Protein AF-A0A5N5RGT9-F1 (afdb_monomer_lite)

Foldseek 3Di:
DADLEPLVVVLLVLLQVLLVVLCVQLVHDDDPPDDSVNSVVVSVVRVVSLPPRPCNVVSVVSVVQSVVSVVCVVDPDPQWAFLAADPPPRHTFIDGPVCVVVQWGADPPPRDIDGSVVRNVVVLVVLVVVQRKAFLVSLQSHCVSNVDHDHSVNVVVCCVVVQFDFPQDDVPTGMGRNSSVVVSSVVVVVVVVVVVVVVVPDD

Radius of gyration: 20.61 Å; chains: 1; bounding box: 53×53×48 Å

Organism: NCBI:txid2490545

Secondary structure (DSSP, 8-state):
---S-HHHHHHHHHHHHHHHHHHHHTT----TT--HHHHHHHHHTTGGGTTT-TTHHHHHHHHHHHHHHHHHHHS--SS-EEEEE-TTT-PEEEE-HHHHHHTE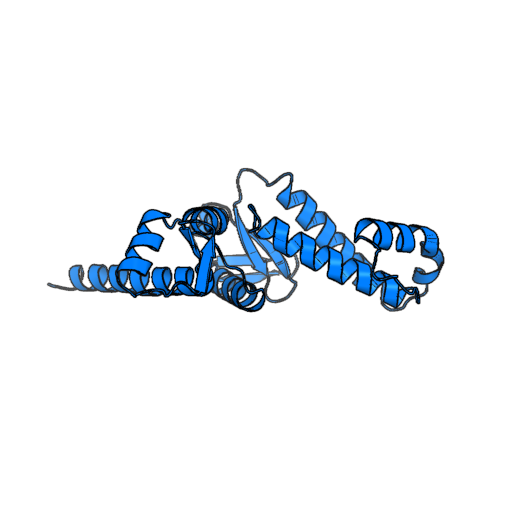EE-TTT--EEEHHHHHHHHHHHHHHTT-EE-HHHHHHHHGGGT----HHHHHHHHHTTSS---EEETTEEEEEHHHHHHHHHHHHHHHHHHHHHHHS--

Sequence (203 aa):
MLPVNLAAFQIRDDMAMHARRLIHAGGLHPTRHMTVRDLYKGVLANLPRYETLPELPLLTDETYRLANRVRLLLDPPSDVRMIGWCPACATELRADEQELAGGYIPCPECGGEYRIKDIHQLDMLRLRLSGVKGTPAQLSRLLEPWGISIKADTIKKWGQRGIIQPIGHDGNAPVYLIWDVWQAHTRLAGYERARRSRRHTRP

pLDDT: mean 82.46, std 13.01, range [37.94, 95.75]

Structure (mmCIF, N/CA/C/O backbone):
data_AF-A0A5N5RGT9-F1
#
_entry.id   AF-A0A5N5RGT9-F1
#
loop_
_atom_site.group_PDB
_atom_site.id
_atom_site.type_symbol
_atom_site.label_atom_id
_atom_site.label_alt_id
_atom_site.label_comp_id
_atom_site.label_asym_id
_atom_site.label_entity_id
_atom_site.label_seq_id
_atom_site.pdbx_PDB_ins_code
_atom_site.Cartn_x
_atom_site.Cartn_y
_atom_site.Cartn_z
_atom_site.occupancy
_atom_site.B_iso_or_equiv
_atom_site.auth_seq_id
_atom_site.auth_comp_id
_atom_site.auth_asym_id
_atom_site.auth_atom_id
_atom_site.pdbx_PDB_model_num
ATOM 1 N N . MET A 1 1 ? -1.297 -13.984 11.631 1.00 38.09 1 MET A N 1
ATOM 2 C CA . MET A 1 1 ? -0.547 -12.948 12.370 1.00 38.09 1 MET A CA 1
ATOM 3 C C . MET A 1 1 ? -0.736 -11.629 11.640 1.00 38.09 1 MET A C 1
ATOM 5 O O . MET A 1 1 ? -0.482 -11.600 10.440 1.00 38.09 1 MET A O 1
ATOM 9 N N . LEU A 1 2 ? -1.250 -10.586 12.299 1.00 41.38 2 LEU A N 1
ATOM 10 C CA . LEU A 1 2 ? -1.333 -9.271 11.656 1.00 41.38 2 LEU A CA 1
ATOM 11 C C . LEU A 1 2 ? 0.053 -8.680 11.505 1.00 41.38 2 LEU A C 1
ATOM 13 O O . LEU A 1 2 ? 0.878 -8.854 12.405 1.00 41.38 2 LEU A O 1
ATOM 17 N N . PRO A 1 3 ? 0.287 -7.918 10.433 1.00 49.34 3 PRO A N 1
ATOM 18 C CA . PRO A 1 3 ? 1.438 -7.048 10.410 1.00 49.34 3 PRO A CA 1
ATOM 19 C C . PRO A 1 3 ? 1.306 -5.996 11.517 1.00 49.34 3 PRO A C 1
ATOM 21 O O . PRO A 1 3 ? 0.276 -5.344 11.657 1.00 49.34 3 PRO A O 1
ATOM 24 N N . VAL A 1 4 ? 2.367 -5.834 12.306 1.00 51.50 4 VAL A N 1
ATOM 25 C CA . VAL A 1 4 ? 2.478 -4.777 13.328 1.00 51.50 4 VAL A CA 1
ATOM 26 C C . VAL A 1 4 ? 2.544 -3.387 12.673 1.00 51.50 4 VAL A C 1
ATOM 28 O O . VAL A 1 4 ? 2.219 -2.392 13.308 1.00 51.50 4 VAL A O 1
ATOM 31 N N . ASN A 1 5 ? 2.904 -3.328 11.385 1.00 62.12 5 ASN A N 1
ATOM 32 C CA . ASN A 1 5 ? 2.994 -2.113 10.587 1.00 62.12 5 ASN A CA 1
ATOM 33 C C . ASN A 1 5 ? 2.385 -2.355 9.193 1.00 62.12 5 ASN A C 1
ATOM 35 O O . ASN A 1 5 ? 2.831 -3.229 8.448 1.00 62.12 5 ASN A O 1
ATOM 39 N N . LEU A 1 6 ? 1.350 -1.588 8.847 1.00 63.62 6 LEU A N 1
ATOM 40 C CA . LEU A 1 6 ? 0.608 -1.764 7.602 1.00 63.62 6 LEU A CA 1
ATOM 41 C C . LEU A 1 6 ? 1.388 -1.333 6.366 1.00 63.62 6 LEU A C 1
ATOM 43 O O . LEU A 1 6 ? 1.335 -2.015 5.345 1.00 63.62 6 LEU A O 1
ATOM 47 N N . ALA A 1 7 ? 2.124 -0.228 6.476 1.00 65.88 7 ALA A N 1
ATOM 48 C CA . ALA A 1 7 ? 3.003 0.232 5.414 1.00 65.88 7 ALA A CA 1
ATOM 49 C C . ALA A 1 7 ? 4.067 -0.838 5.131 1.00 65.88 7 ALA A C 1
ATOM 51 O O . ALA A 1 7 ? 4.290 -1.193 3.978 1.00 65.88 7 ALA A O 1
ATOM 52 N N . ALA A 1 8 ? 4.614 -1.466 6.178 1.00 71.88 8 ALA A N 1
ATOM 53 C CA . ALA A 1 8 ? 5.536 -2.593 6.037 1.00 71.88 8 ALA A CA 1
ATOM 54 C C . ALA A 1 8 ? 4.899 -3.811 5.344 1.00 71.88 8 ALA A C 1
ATOM 56 O O . ALA A 1 8 ? 5.549 -4.478 4.543 1.00 71.88 8 ALA A O 1
ATOM 57 N N . PHE A 1 9 ? 3.629 -4.110 5.630 1.00 72.94 9 PHE A N 1
ATOM 58 C CA . PHE A 1 9 ? 2.901 -5.195 4.968 1.00 72.94 9 PHE A CA 1
ATOM 59 C C . PHE A 1 9 ? 2.683 -4.926 3.483 1.00 72.94 9 PHE A C 1
ATOM 61 O O . PHE A 1 9 ? 3.003 -5.781 2.663 1.00 72.94 9 PHE A O 1
ATOM 68 N N . GLN A 1 10 ? 2.184 -3.735 3.148 1.00 74.38 10 GLN A N 1
ATOM 69 C CA . GLN A 1 10 ? 1.966 -3.323 1.763 1.00 74.38 10 GLN A CA 1
ATOM 70 C C . GLN A 1 10 ? 3.281 -3.329 0.983 1.00 74.38 10 GLN A C 1
ATOM 72 O O . GLN A 1 10 ? 3.351 -3.920 -0.085 1.00 74.38 10 GLN A O 1
ATOM 77 N N . ILE A 1 11 ? 4.349 -2.769 1.558 1.00 81.56 11 ILE A N 1
ATOM 78 C CA . ILE A 1 11 ? 5.683 -2.784 0.949 1.00 81.56 11 ILE A CA 1
ATOM 79 C C . ILE A 1 11 ? 6.163 -4.219 0.717 1.00 81.56 11 ILE A C 1
ATOM 81 O O . ILE A 1 11 ? 6.696 -4.514 -0.347 1.00 81.56 11 ILE A O 1
ATOM 85 N N . ARG A 1 12 ? 5.954 -5.139 1.665 1.00 83.88 12 ARG A N 1
ATOM 86 C 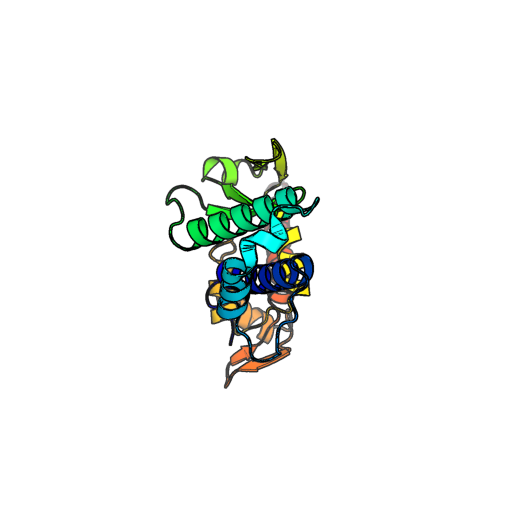CA . ARG A 1 12 ? 6.347 -6.544 1.492 1.00 83.88 12 ARG A CA 1
ATOM 87 C C . ARG A 1 12 ? 5.597 -7.216 0.339 1.00 83.88 12 ARG A C 1
ATOM 89 O O . ARG A 1 12 ? 6.215 -7.950 -0.432 1.00 83.88 12 ARG A O 1
ATOM 96 N N . ASP A 1 13 ? 4.292 -6.993 0.240 1.00 82.69 13 ASP A N 1
ATOM 97 C CA . ASP A 1 13 ? 3.467 -7.576 -0.819 1.00 82.69 13 ASP A CA 1
ATOM 98 C C . ASP A 1 13 ? 3.823 -6.965 -2.188 1.00 82.69 13 ASP A C 1
ATOM 100 O O . ASP A 1 13 ? 4.010 -7.702 -3.161 1.00 82.69 13 ASP A O 1
ATOM 104 N N . ASP A 1 14 ? 4.057 -5.651 -2.246 1.00 86.06 14 ASP A N 1
ATOM 105 C CA . ASP A 1 14 ? 4.504 -4.957 -3.457 1.00 86.06 14 ASP A CA 1
ATOM 106 C C . ASP A 1 14 ? 5.903 -5.416 -3.893 1.00 86.06 14 ASP A C 1
ATOM 108 O O . ASP A 1 14 ? 6.129 -5.679 -5.072 1.00 86.06 14 ASP A O 1
ATOM 112 N N . MET A 1 15 ? 6.834 -5.611 -2.951 1.00 91.19 15 MET A N 1
ATOM 113 C CA . MET A 1 15 ? 8.153 -6.189 -3.232 1.00 91.19 15 MET A CA 1
ATOM 114 C C . MET A 1 15 ? 8.044 -7.601 -3.814 1.00 91.19 15 MET A C 1
ATOM 116 O O . MET A 1 15 ? 8.832 -7.959 -4.687 1.00 91.19 15 MET A O 1
ATOM 120 N N . ALA A 1 16 ? 7.099 -8.416 -3.336 1.00 90.12 16 ALA A N 1
ATOM 121 C CA . ALA A 1 16 ? 6.891 -9.764 -3.853 1.00 90.12 16 ALA A CA 1
ATOM 122 C C . ALA A 1 16 ? 6.324 -9.747 -5.280 1.00 90.12 16 ALA A C 1
ATOM 124 O O . ALA A 1 16 ? 6.764 -10.527 -6.126 1.00 90.12 16 ALA A O 1
ATOM 125 N N . MET A 1 17 ? 5.370 -8.854 -5.552 1.00 89.75 17 MET A N 1
ATOM 126 C CA . MET A 1 17 ? 4.804 -8.653 -6.884 1.00 89.75 17 MET A CA 1
ATOM 127 C C . MET A 1 17 ? 5.862 -8.138 -7.866 1.00 89.75 17 MET A C 1
ATOM 129 O O . MET A 1 17 ? 6.028 -8.713 -8.942 1.00 89.75 17 MET A O 1
ATOM 133 N N . HIS A 1 18 ? 6.631 -7.125 -7.464 1.00 93.81 18 HIS A N 1
ATOM 134 C CA . HIS A 1 18 ? 7.713 -6.544 -8.260 1.00 93.81 18 HIS A CA 1
ATOM 135 C C . HIS A 1 18 ? 8.801 -7.561 -8.597 1.00 93.81 18 HIS A C 1
ATOM 137 O O . HIS A 1 18 ? 9.150 -7.738 -9.761 1.00 93.81 18 HIS A O 1
ATOM 143 N N . ALA A 1 19 ? 9.277 -8.315 -7.602 1.00 94.69 19 ALA A N 1
ATOM 144 C CA . ALA A 1 19 ? 10.296 -9.340 -7.818 1.00 94.69 19 ALA A CA 1
ATOM 145 C C . ALA A 1 19 ? 9.843 -10.407 -8.830 1.00 94.69 19 ALA A C 1
ATOM 147 O O . ALA A 1 19 ? 10.629 -10.837 -9.671 1.00 94.69 19 ALA A O 1
ATOM 148 N N . ARG A 1 20 ? 8.568 -10.817 -8.791 1.00 93.19 20 ARG A N 1
ATOM 149 C CA . ARG A 1 20 ? 8.005 -11.749 -9.784 1.00 93.19 20 ARG A CA 1
ATOM 150 C C . ARG A 1 20 ? 7.917 -11.122 -11.170 1.00 93.19 20 ARG A C 1
ATOM 152 O O . ARG A 1 20 ? 8.246 -11.788 -12.146 1.00 93.19 20 ARG A O 1
ATOM 159 N N . ARG A 1 21 ? 7.507 -9.857 -11.261 1.00 93.38 21 ARG A N 1
ATOM 160 C CA . ARG A 1 21 ? 7.439 -9.130 -12.531 1.00 93.38 21 ARG A CA 1
ATOM 161 C C . ARG A 1 21 ? 8.813 -9.018 -13.190 1.00 93.38 21 ARG A C 1
ATOM 163 O O . ARG A 1 21 ? 8.919 -9.319 -14.373 1.00 93.38 21 ARG A O 1
ATOM 170 N N . LEU A 1 22 ? 9.852 -8.681 -12.423 1.00 94.94 22 LEU A N 1
ATOM 171 C CA . LEU A 1 22 ? 11.236 -8.665 -12.904 1.00 94.94 22 LEU A CA 1
ATOM 172 C C . LEU A 1 22 ? 11.658 -10.042 -13.426 1.00 94.94 22 LEU A C 1
ATOM 174 O O . LEU A 1 22 ? 12.092 -10.161 -14.564 1.00 94.94 22 LEU A O 1
ATOM 178 N N . ILE A 1 23 ? 11.457 -11.099 -12.637 1.00 95.56 23 ILE A N 1
ATOM 179 C CA . ILE A 1 23 ? 11.774 -12.474 -13.045 1.00 95.56 23 ILE A CA 1
ATOM 180 C C . ILE A 1 23 ? 11.109 -12.837 -14.381 1.00 95.56 23 ILE A C 1
ATOM 182 O O . ILE A 1 23 ? 11.776 -13.371 -15.265 1.00 95.56 23 ILE A O 1
ATOM 186 N N . HIS A 1 24 ? 9.828 -12.506 -14.557 1.00 93.25 24 HIS A N 1
ATOM 187 C CA . HIS A 1 24 ? 9.116 -12.763 -15.808 1.00 93.25 24 HIS A CA 1
ATOM 188 C C . HIS A 1 24 ? 9.626 -11.910 -16.977 1.00 93.25 24 HIS A C 1
ATOM 190 O O . HIS A 1 24 ? 9.792 -12.451 -18.067 1.00 93.25 24 HIS A O 1
ATOM 196 N N . ALA A 1 25 ? 9.933 -10.629 -16.757 1.00 93.94 25 ALA A N 1
ATOM 197 C CA . ALA A 1 25 ? 10.494 -9.747 -17.783 1.00 93.94 25 ALA A CA 1
ATOM 198 C C . ALA A 1 25 ? 11.864 -10.243 -18.284 1.00 93.94 25 ALA A C 1
ATOM 200 O O . ALA A 1 25 ? 12.132 -10.245 -19.480 1.00 93.94 25 ALA A O 1
ATOM 201 N N . GLY A 1 26 ? 12.702 -10.775 -17.389 1.00 92.69 26 GLY A N 1
ATOM 202 C CA . GLY A 1 26 ? 13.976 -11.404 -17.751 1.00 92.69 26 GLY A CA 1
ATOM 203 C C . GLY A 1 26 ? 13.857 -12.805 -18.368 1.00 92.69 26 GLY A C 1
ATOM 204 O O . GLY A 1 26 ? 14.881 -13.459 -18.580 1.00 92.69 26 GLY A O 1
ATOM 205 N N . GLY A 1 27 ? 12.641 -13.315 -18.602 1.00 93.44 27 GLY A N 1
ATOM 206 C CA . GLY A 1 27 ? 12.403 -14.668 -19.121 1.00 93.44 27 GLY A CA 1
ATOM 207 C C . GLY A 1 27 ? 12.824 -15.789 -18.161 1.00 93.44 27 GLY A C 1
ATOM 208 O O . GLY A 1 27 ? 13.129 -16.904 -18.591 1.00 93.44 27 GLY A O 1
ATOM 209 N N . LEU A 1 28 ? 12.890 -15.502 -16.859 1.00 93.25 28 LEU A N 1
ATOM 210 C CA . LEU A 1 28 ? 13.287 -16.448 -15.820 1.00 93.25 28 LEU A CA 1
ATOM 211 C C . LEU A 1 28 ? 12.056 -17.154 -15.230 1.00 93.25 28 LEU A C 1
ATOM 213 O O . LEU A 1 28 ? 10.951 -16.614 -15.188 1.00 93.25 28 LEU A O 1
ATOM 217 N N . HIS A 1 29 ? 12.260 -18.375 -14.736 1.00 90.38 29 HIS A N 1
ATOM 218 C CA . HIS A 1 29 ? 11.189 -19.224 -14.214 1.00 90.38 29 HIS A CA 1
ATOM 219 C C . HIS A 1 29 ? 11.431 -19.513 -12.726 1.00 90.38 29 HIS A C 1
ATOM 221 O O . HIS A 1 29 ? 12.322 -20.299 -12.395 1.00 90.38 29 HIS A O 1
ATOM 227 N N . PRO A 1 30 ? 10.679 -18.879 -11.808 1.00 87.56 30 PRO A N 1
ATOM 228 C CA . PRO A 1 30 ? 10.889 -19.059 -10.381 1.00 87.56 30 PRO A CA 1
ATOM 229 C C . PRO A 1 30 ? 10.277 -20.378 -9.908 1.00 87.56 30 PRO A C 1
ATOM 231 O O . PRO A 1 30 ? 9.183 -20.762 -10.326 1.00 87.56 30 PRO A O 1
ATOM 234 N N . THR A 1 31 ? 10.945 -21.059 -8.978 1.00 86.94 31 THR A N 1
ATOM 235 C CA . THR A 1 31 ? 10.350 -22.218 -8.298 1.00 86.94 31 THR A CA 1
ATOM 236 C C . THR A 1 31 ? 9.510 -21.763 -7.103 1.00 86.94 31 THR A C 1
ATOM 238 O O . THR A 1 31 ? 9.742 -20.700 -6.524 1.00 86.94 31 THR A O 1
ATOM 241 N N . ARG A 1 32 ? 8.522 -22.573 -6.697 1.00 81.50 32 ARG A N 1
ATOM 242 C CA . ARG A 1 32 ? 7.566 -22.217 -5.626 1.00 81.50 32 ARG A CA 1
ATOM 243 C C . ARG A 1 32 ? 8.211 -21.980 -4.253 1.00 81.50 32 ARG A C 1
ATOM 245 O O . ARG A 1 32 ? 7.580 -21.369 -3.398 1.00 81.50 32 ARG A O 1
ATOM 252 N N . HIS A 1 33 ? 9.434 -22.462 -4.043 1.00 87.12 33 HIS A N 1
ATOM 253 C CA . HIS A 1 33 ? 10.155 -22.350 -2.772 1.00 87.12 33 HIS A CA 1
ATOM 254 C C . HIS A 1 33 ? 11.026 -21.092 -2.673 1.00 87.12 33 HIS A C 1
ATOM 256 O O . HIS A 1 33 ? 11.561 -20.813 -1.603 1.00 87.12 33 HIS A O 1
ATOM 262 N N . MET A 1 34 ? 11.177 -20.333 -3.762 1.00 90.44 34 MET A N 1
ATOM 263 C CA . MET A 1 34 ? 12.019 -19.140 -3.767 1.00 90.44 34 MET A CA 1
ATOM 264 C C . MET A 1 34 ? 11.374 -18.012 -2.965 1.00 90.44 34 MET A C 1
ATOM 266 O O . MET A 1 34 ? 10.222 -17.631 -3.190 1.00 90.44 34 MET A O 1
ATOM 270 N N . THR A 1 35 ? 12.145 -17.444 -2.044 1.00 93.94 35 THR A N 1
ATOM 271 C CA . THR A 1 35 ? 11.756 -16.239 -1.314 1.00 93.94 35 THR A CA 1
ATOM 272 C C . THR A 1 35 ? 11.917 -14.999 -2.195 1.00 93.94 35 THR A C 1
ATOM 274 O O . THR A 1 35 ? 12.651 -15.016 -3.180 1.00 93.94 35 THR A O 1
ATOM 277 N N . VAL A 1 36 ? 11.301 -13.875 -1.811 1.00 92.56 36 VAL A N 1
ATOM 278 C CA . VAL A 1 36 ? 11.490 -12.575 -2.495 1.00 92.56 36 VAL A CA 1
ATOM 279 C C . VAL A 1 36 ? 12.976 -12.206 -2.615 1.00 92.56 36 VAL A C 1
ATOM 281 O O . VAL A 1 36 ? 13.412 -11.693 -3.642 1.00 92.56 36 VAL A O 1
ATOM 284 N N . ARG A 1 37 ? 13.777 -12.531 -1.591 1.00 94.19 37 ARG A N 1
ATOM 285 C CA . ARG A 1 37 ? 15.235 -12.351 -1.610 1.00 94.19 37 ARG A CA 1
ATOM 286 C C . ARG A 1 37 ? 15.894 -13.186 -2.709 1.00 94.19 37 ARG A C 1
ATOM 288 O O . ARG A 1 37 ? 16.772 -12.679 -3.399 1.00 94.19 37 ARG A O 1
ATOM 295 N N . ASP A 1 38 ? 15.491 -14.443 -2.864 1.00 95.31 38 ASP A N 1
ATOM 296 C CA . ASP A 1 38 ? 16.053 -15.340 -3.880 1.00 95.31 38 ASP A CA 1
ATOM 297 C C . ASP A 1 38 ? 15.688 -14.880 -5.291 1.00 95.31 38 ASP A C 1
ATOM 299 O O . ASP A 1 38 ? 16.521 -14.945 -6.192 1.00 95.31 38 ASP A O 1
ATOM 303 N N . LEU A 1 39 ? 14.477 -14.344 -5.474 1.00 95.75 39 LEU A N 1
ATOM 304 C CA . LEU A 1 39 ? 14.058 -13.743 -6.740 1.00 95.75 39 LEU A CA 1
ATOM 305 C C . LEU A 1 39 ? 14.939 -12.540 -7.104 1.00 95.75 39 LEU A C 1
ATOM 307 O O . LEU A 1 39 ? 15.493 -12.510 -8.199 1.00 95.75 39 LEU A O 1
ATOM 311 N N . TYR A 1 40 ? 15.154 -11.594 -6.181 1.00 95.44 40 TYR A N 1
ATOM 312 C CA . TYR A 1 40 ? 16.050 -10.457 -6.438 1.00 95.44 40 TYR A CA 1
ATOM 313 C C . TYR A 1 40 ? 17.492 -10.892 -6.721 1.00 95.44 40 TYR A C 1
ATOM 315 O O . TYR A 1 40 ? 18.124 -10.349 -7.624 1.00 95.44 40 TYR A O 1
ATOM 323 N N . LYS A 1 41 ? 18.010 -11.909 -6.018 1.00 95.38 41 LYS A N 1
ATOM 324 C CA . LYS A 1 41 ? 19.318 -12.504 -6.345 1.00 95.38 41 LYS A CA 1
ATOM 325 C C . LYS A 1 41 ? 19.351 -13.055 -7.772 1.00 95.38 41 LYS A C 1
ATOM 327 O O . LYS A 1 41 ? 20.334 -12.846 -8.474 1.00 95.38 41 LYS A O 1
ATOM 332 N N . GLY A 1 42 ? 18.285 -13.728 -8.203 1.00 94.69 42 GLY A N 1
ATOM 333 C CA . GLY A 1 42 ? 18.147 -14.240 -9.566 1.00 94.69 42 GLY A CA 1
ATOM 334 C C . GLY A 1 42 ? 18.165 -13.134 -10.622 1.00 94.69 42 GLY A C 1
ATOM 335 O O . GLY A 1 42 ? 18.844 -13.286 -11.636 1.00 94.69 42 GLY A O 1
ATOM 336 N N . VAL A 1 43 ? 17.485 -12.011 -10.363 1.00 94.69 43 VAL A N 1
ATOM 337 C CA . VAL A 1 43 ? 17.520 -10.817 -11.226 1.00 94.69 43 VAL A CA 1
ATOM 338 C C . VAL A 1 43 ? 18.945 -10.272 -11.333 1.00 94.69 43 VAL A C 1
ATOM 340 O O . VAL A 1 43 ? 19.453 -10.124 -12.440 1.00 94.69 43 VAL A O 1
ATOM 343 N N . LEU A 1 44 ? 19.618 -10.051 -10.197 1.00 94.56 44 LEU A N 1
ATOM 344 C CA . LEU A 1 44 ? 20.989 -9.522 -10.161 1.00 94.56 44 LEU A CA 1
ATOM 345 C C . LEU A 1 44 ? 21.991 -10.428 -10.890 1.00 94.56 44 LEU A C 1
ATOM 347 O O . LEU A 1 44 ? 22.859 -9.942 -11.606 1.00 94.56 44 LEU A O 1
ATOM 351 N N . ALA A 1 45 ? 21.844 -11.747 -10.760 1.00 95.38 45 ALA A N 1
ATOM 352 C CA . ALA A 1 45 ? 22.684 -12.717 -11.461 1.00 95.38 45 ALA A CA 1
ATOM 353 C C . ALA A 1 45 ? 22.452 -12.749 -12.986 1.00 95.38 45 ALA A C 1
ATOM 355 O O . ALA A 1 45 ? 23.222 -13.380 -13.704 1.00 95.38 45 ALA A O 1
ATOM 356 N N . ASN A 1 46 ? 21.395 -12.102 -13.487 1.00 94.88 46 ASN A N 1
ATOM 357 C CA . ASN A 1 46 ? 20.979 -12.130 -14.889 1.00 94.88 46 ASN A CA 1
ATOM 358 C C . ASN A 1 46 ? 20.753 -10.724 -15.476 1.00 94.88 46 ASN A C 1
ATOM 360 O O . ASN A 1 46 ? 20.019 -10.600 -16.456 1.00 94.88 46 ASN A O 1
ATOM 364 N N . LEU A 1 47 ? 21.377 -9.678 -14.919 1.00 92.75 47 LEU A N 1
ATOM 365 C CA . LEU A 1 47 ? 21.223 -8.287 -15.381 1.00 92.75 47 LEU A CA 1
ATOM 366 C C . LEU A 1 47 ? 21.349 -8.086 -16.907 1.00 92.75 47 LEU A C 1
ATOM 368 O O . LEU A 1 47 ? 20.504 -7.372 -17.446 1.00 92.75 47 LEU A O 1
ATOM 372 N N . PRO A 1 48 ? 22.266 -8.763 -17.636 1.00 94.38 48 PRO A N 1
ATOM 373 C CA . PRO A 1 48 ? 22.369 -8.603 -19.091 1.00 94.38 48 PRO A CA 1
ATOM 374 C C . PRO A 1 48 ? 21.081 -8.923 -19.867 1.00 94.38 48 PRO A C 1
ATOM 376 O O . PRO A 1 48 ? 20.885 -8.438 -20.976 1.00 94.38 48 PRO A O 1
ATOM 379 N N . ARG A 1 49 ? 20.162 -9.717 -19.295 1.00 92.56 49 ARG A N 1
ATOM 380 C CA . ARG A 1 49 ? 18.862 -10.027 -19.918 1.00 92.56 49 ARG A CA 1
ATOM 381 C C . ARG A 1 49 ? 17.899 -8.839 -19.946 1.00 92.56 49 ARG A C 1
ATOM 383 O O . ARG A 1 49 ? 16.910 -8.895 -20.665 1.00 92.56 49 ARG A O 1
ATOM 390 N N . TYR A 1 50 ? 18.165 -7.809 -19.149 1.00 92.94 50 TYR A N 1
ATOM 391 C CA . TYR A 1 50 ? 17.276 -6.666 -18.965 1.00 92.94 50 TYR A CA 1
ATOM 392 C C . TYR A 1 50 ? 17.726 -5.435 -19.754 1.00 92.94 50 TYR A C 1
ATOM 394 O O . TYR A 1 50 ? 16.902 -4.572 -20.030 1.00 92.94 50 TYR A O 1
ATOM 402 N N . GLU A 1 51 ? 19.003 -5.362 -20.141 1.00 89.25 51 GLU A N 1
ATOM 403 C CA . GLU A 1 51 ? 19.629 -4.181 -20.762 1.00 89.25 51 GLU A CA 1
ATOM 404 C C . GLU A 1 51 ? 18.953 -3.736 -22.064 1.00 89.25 51 GLU A C 1
ATOM 406 O O . GLU A 1 51 ? 18.988 -2.559 -22.411 1.00 89.25 51 GLU A O 1
ATOM 411 N N . THR A 1 52 ? 18.319 -4.668 -22.775 1.00 87.38 52 THR A N 1
ATOM 412 C CA . THR A 1 52 ? 17.660 -4.420 -24.064 1.00 87.38 52 THR A CA 1
ATOM 413 C C . THR A 1 52 ? 16.136 -4.402 -23.977 1.00 87.38 52 THR A C 1
ATOM 415 O O . THR A 1 52 ? 15.473 -4.239 -25.002 1.00 87.38 52 THR A O 1
ATOM 418 N N . LEU A 1 53 ? 15.561 -4.558 -22.778 1.00 91.56 53 LEU A N 1
ATOM 419 C CA . LEU A 1 53 ? 14.111 -4.578 -22.607 1.00 91.56 53 LEU A CA 1
ATOM 420 C C . LEU A 1 53 ? 13.520 -3.177 -22.833 1.00 91.56 53 LEU A C 1
ATOM 422 O O . LEU A 1 53 ? 13.919 -2.235 -22.140 1.00 91.56 53 LEU A O 1
ATOM 426 N N . PRO A 1 54 ? 12.526 -3.023 -23.728 1.00 92.44 54 PRO A N 1
ATOM 427 C CA . PRO A 1 54 ? 11.822 -1.753 -23.915 1.00 92.44 54 PRO A CA 1
ATOM 428 C C . PRO A 1 54 ? 11.209 -1.202 -22.620 1.00 92.44 54 PRO A C 1
ATOM 430 O O . PRO A 1 54 ? 11.152 0.008 -22.415 1.00 92.44 54 PRO A O 1
ATOM 433 N N . GLU A 1 55 ? 10.764 -2.082 -21.724 1.00 90.81 55 GLU A N 1
ATOM 434 C CA . GLU A 1 55 ? 10.167 -1.745 -20.433 1.00 90.81 55 GLU A CA 1
ATOM 435 C C . GLU A 1 55 ? 11.183 -1.462 -19.313 1.00 90.81 55 GLU A C 1
ATOM 437 O O . GLU A 1 55 ? 10.771 -1.138 -18.196 1.00 90.81 55 GLU A O 1
ATOM 442 N N . LEU A 1 56 ? 12.495 -1.558 -19.574 1.00 90.69 56 LEU A N 1
ATOM 443 C CA . LEU A 1 56 ? 13.535 -1.330 -18.565 1.00 90.69 56 LEU A CA 1
ATOM 444 C C . LEU A 1 56 ? 13.374 0.007 -17.815 1.00 90.69 56 LEU A C 1
ATOM 446 O O 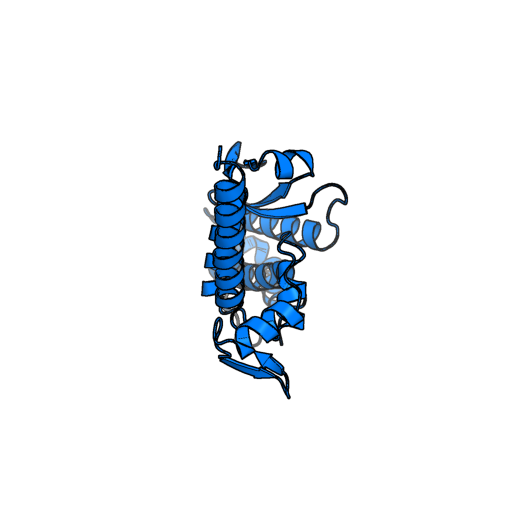. LEU A 1 56 ? 13.499 -0.010 -16.586 1.00 90.69 56 LEU A O 1
ATOM 450 N N . PRO A 1 57 ? 13.046 1.146 -18.464 1.00 90.75 57 PRO A N 1
ATOM 451 C CA . PRO A 1 57 ? 12.831 2.403 -17.748 1.00 90.75 57 PRO A CA 1
ATOM 452 C C . PRO A 1 57 ? 11.692 2.323 -16.723 1.00 90.75 57 PRO A C 1
ATOM 454 O O . PRO A 1 57 ? 11.836 2.811 -15.605 1.00 90.75 57 PRO A O 1
ATOM 457 N N . LEU A 1 58 ? 10.590 1.648 -17.069 1.00 88.62 58 LEU A N 1
ATOM 458 C CA . LEU A 1 58 ? 9.442 1.467 -16.179 1.00 88.62 58 LEU A CA 1
ATOM 459 C C . LEU A 1 58 ? 9.798 0.575 -14.983 1.00 88.62 58 LEU A C 1
ATOM 461 O O . LEU A 1 58 ? 9.517 0.924 -13.841 1.00 88.62 58 LEU A O 1
ATOM 465 N N . LEU A 1 59 ? 10.453 -0.561 -15.234 1.00 90.12 59 LEU A N 1
ATOM 466 C CA . LEU A 1 59 ? 10.893 -1.478 -14.176 1.00 90.12 59 LEU A CA 1
ATOM 467 C C . LEU A 1 59 ? 11.904 -0.815 -13.229 1.00 90.12 59 LEU A C 1
ATOM 469 O O . LEU A 1 59 ? 11.919 -1.091 -12.026 1.00 90.12 59 LEU A O 1
ATOM 473 N N . THR A 1 60 ? 12.740 0.069 -13.770 1.00 90.31 60 THR A N 1
ATOM 474 C CA . THR A 1 60 ? 13.729 0.838 -13.014 1.00 90.31 60 THR A CA 1
ATOM 475 C C . THR A 1 60 ? 13.041 1.848 -12.100 1.00 90.31 60 THR A C 1
ATOM 477 O O . THR A 1 60 ? 13.292 1.841 -10.897 1.00 90.31 60 THR A O 1
ATOM 480 N N . ASP A 1 61 ? 12.120 2.653 -12.629 1.00 88.06 61 ASP A N 1
ATOM 481 C CA . ASP A 1 61 ? 11.319 3.605 -11.850 1.00 88.06 61 ASP A CA 1
ATOM 482 C C . ASP A 1 61 ? 10.500 2.908 -10.744 1.00 88.06 61 ASP A C 1
ATOM 484 O O . ASP A 1 61 ? 10.545 3.321 -9.585 1.00 88.06 61 ASP A O 1
ATOM 488 N N . GLU A 1 62 ? 9.860 1.771 -11.038 1.00 87.69 62 GLU A N 1
ATOM 489 C CA . GLU A 1 62 ? 9.175 0.949 -10.026 1.00 87.69 62 GLU A CA 1
ATOM 490 C C . GLU A 1 62 ? 10.129 0.473 -8.917 1.00 87.69 62 GLU A C 1
ATOM 492 O O . GLU A 1 62 ? 9.791 0.531 -7.728 1.00 87.69 62 GLU A O 1
ATOM 497 N N . THR A 1 63 ? 11.347 0.061 -9.285 1.00 91.69 63 THR A N 1
ATOM 498 C CA . THR A 1 63 ? 12.387 -0.345 -8.327 1.00 91.69 63 THR A CA 1
ATOM 499 C C . THR A 1 63 ? 12.806 0.821 -7.431 1.00 91.69 63 THR A C 1
ATOM 501 O O . THR A 1 63 ? 12.867 0.659 -6.210 1.00 91.69 63 THR A O 1
ATOM 504 N N . TYR A 1 64 ? 13.047 2.004 -8.005 1.00 90.06 64 TYR A N 1
ATOM 505 C CA . TYR A 1 64 ? 13.398 3.212 -7.252 1.00 90.06 64 TYR A CA 1
ATOM 506 C C . TYR A 1 64 ? 12.288 3.628 -6.288 1.00 90.06 64 TYR A C 1
ATOM 508 O O . TYR A 1 64 ? 12.562 3.903 -5.116 1.00 90.06 64 TYR A O 1
ATOM 516 N N . ARG A 1 65 ? 11.029 3.611 -6.734 1.00 85.00 65 ARG A N 1
ATOM 517 C CA . ARG A 1 65 ? 9.875 3.928 -5.882 1.00 85.00 65 ARG A CA 1
ATOM 518 C C . ARG A 1 65 ? 9.774 2.968 -4.705 1.00 85.00 65 ARG A C 1
ATOM 520 O O . ARG A 1 65 ? 9.612 3.414 -3.571 1.00 85.00 65 ARG A O 1
ATOM 527 N N . LEU A 1 66 ? 9.917 1.662 -4.934 1.00 88.06 66 LEU A N 1
ATOM 528 C CA . LEU A 1 66 ? 9.899 0.671 -3.853 1.00 88.06 66 LEU A CA 1
ATOM 529 C C . LEU A 1 66 ? 11.064 0.845 -2.878 1.00 88.06 66 LEU A C 1
ATOM 531 O O . LEU A 1 66 ? 10.852 0.790 -1.667 1.00 88.06 66 LEU A O 1
ATOM 535 N N . ALA A 1 67 ? 12.272 1.107 -3.377 1.00 90.19 67 ALA A N 1
ATOM 536 C CA . ALA A 1 67 ? 13.431 1.371 -2.532 1.00 90.19 67 ALA A CA 1
ATOM 537 C C . ALA A 1 67 ? 13.228 2.620 -1.658 1.00 90.19 67 ALA A C 1
ATOM 539 O O . ALA A 1 67 ? 13.488 2.580 -0.454 1.00 90.19 67 ALA A O 1
ATOM 540 N N . ASN A 1 68 ? 12.696 3.707 -2.227 1.00 85.88 68 ASN A N 1
ATOM 541 C CA . ASN A 1 68 ? 12.417 4.929 -1.474 1.00 85.88 68 ASN A CA 1
ATOM 542 C C . ASN A 1 68 ? 11.331 4.711 -0.407 1.00 85.88 68 ASN A C 1
ATOM 544 O O . ASN A 1 68 ? 11.463 5.202 0.710 1.00 85.88 68 ASN A O 1
ATOM 548 N N . ARG A 1 69 ? 10.302 3.908 -0.700 1.00 83.50 69 ARG A N 1
ATOM 549 C CA . ARG A 1 69 ? 9.278 3.513 0.283 1.00 83.50 69 ARG A CA 1
ATOM 550 C C . ARG A 1 69 ? 9.871 2.733 1.454 1.00 83.50 69 ARG A C 1
ATOM 552 O O . ARG A 1 69 ? 9.566 3.024 2.605 1.00 83.50 69 ARG A O 1
ATOM 559 N N . VAL A 1 70 ? 10.753 1.768 1.181 1.00 86.44 70 VAL A N 1
ATOM 560 C CA . VAL A 1 70 ? 11.473 1.033 2.236 1.00 86.44 70 VAL A CA 1
ATOM 561 C C . VAL A 1 70 ? 12.321 1.992 3.074 1.00 86.44 70 VAL A C 1
ATOM 563 O O . VAL A 1 70 ? 12.294 1.907 4.299 1.00 86.44 70 VAL A O 1
ATOM 566 N N . ARG A 1 71 ? 13.031 2.933 2.440 1.00 87.56 71 ARG A N 1
ATOM 567 C CA . ARG A 1 71 ? 13.830 3.949 3.141 1.00 87.56 71 ARG A CA 1
ATOM 568 C C . ARG A 1 71 ? 12.969 4.792 4.083 1.00 87.56 71 ARG A C 1
ATOM 570 O O . ARG A 1 71 ? 13.289 4.885 5.258 1.00 87.56 71 ARG A O 1
ATOM 577 N N . LEU A 1 72 ? 11.862 5.341 3.589 1.00 80.69 72 LEU A N 1
ATOM 578 C CA . LEU A 1 72 ? 10.937 6.183 4.358 1.00 80.69 72 LEU A CA 1
ATOM 579 C C . LEU A 1 72 ? 10.202 5.428 5.475 1.00 80.69 72 LEU A C 1
ATOM 581 O O . LEU A 1 72 ? 9.743 6.038 6.442 1.00 80.69 72 LEU A O 1
ATOM 585 N N . LEU A 1 73 ? 10.068 4.108 5.346 1.00 78.75 73 LEU A N 1
ATOM 586 C CA . LEU A 1 73 ? 9.547 3.248 6.402 1.00 78.75 73 LEU A CA 1
ATOM 587 C C . LEU A 1 73 ? 10.565 3.047 7.534 1.00 78.75 73 LEU A C 1
ATOM 589 O O . LEU A 1 73 ? 10.174 3.007 8.699 1.00 78.75 73 LEU A O 1
ATOM 593 N N . LEU A 1 74 ? 11.841 2.859 7.187 1.00 82.31 74 LEU A N 1
ATOM 594 C CA . LEU A 1 74 ? 12.922 2.593 8.142 1.00 82.31 74 LEU A CA 1
ATOM 595 C C . LEU A 1 74 ? 13.410 3.864 8.840 1.00 82.31 74 LEU A C 1
ATOM 597 O O . LEU A 1 74 ? 13.719 3.821 10.026 1.00 82.31 74 LEU A O 1
ATOM 601 N N . ASP A 1 75 ? 13.463 4.966 8.100 1.00 82.88 75 ASP A N 1
ATOM 602 C CA . ASP A 1 75 ? 13.949 6.267 8.545 1.00 82.88 75 ASP A CA 1
ATOM 603 C C . ASP A 1 75 ? 12.962 7.361 8.098 1.00 82.88 75 ASP A C 1
ATOM 605 O O . ASP A 1 75 ? 13.183 8.055 7.096 1.00 82.88 75 ASP A O 1
ATOM 609 N N . PRO A 1 76 ? 11.785 7.445 8.751 1.00 75.88 76 PRO A N 1
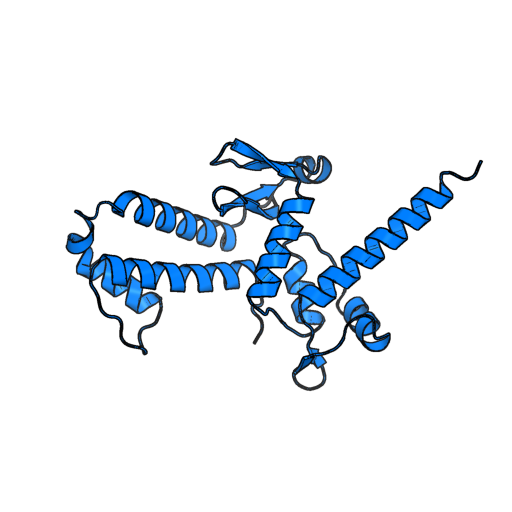ATOM 610 C CA . PRO A 1 76 ? 10.811 8.478 8.449 1.00 75.88 76 PRO A CA 1
ATOM 611 C C . PRO A 1 76 ? 11.343 9.844 8.911 1.00 75.88 76 PRO A C 1
ATOM 613 O O . PRO A 1 76 ? 11.836 9.947 10.036 1.00 75.88 76 PRO A O 1
ATOM 616 N N . PRO A 1 77 ? 11.179 10.913 8.112 1.00 79.56 77 PRO A N 1
ATOM 617 C CA . PRO A 1 77 ? 11.443 12.259 8.604 1.00 79.56 77 PRO A CA 1
ATOM 618 C C . PRO A 1 77 ? 10.532 12.565 9.803 1.00 79.56 77 PRO A C 1
ATOM 620 O O . PRO A 1 77 ? 9.381 12.122 9.840 1.00 79.56 77 PRO A O 1
ATOM 623 N N . SER A 1 78 ? 11.055 13.275 10.803 1.00 77.12 78 SER A N 1
ATOM 624 C CA . SER A 1 78 ? 10.381 13.484 12.094 1.00 77.12 78 SER A CA 1
ATOM 625 C C . SER A 1 78 ? 9.287 14.556 12.069 1.00 77.12 78 SER A C 1
ATOM 627 O O . SER A 1 78 ? 8.443 14.589 12.964 1.00 77.12 78 SER A O 1
ATOM 629 N N . ASP A 1 79 ? 9.306 15.424 11.066 1.00 83.94 79 ASP A N 1
ATOM 630 C CA . ASP A 1 79 ? 8.450 16.596 10.885 1.00 83.94 79 ASP A CA 1
ATOM 631 C C . ASP A 1 79 ? 7.203 16.324 10.032 1.00 83.94 79 ASP A C 1
ATOM 633 O O . ASP A 1 79 ? 6.218 17.055 10.132 1.00 83.94 79 ASP A O 1
ATOM 637 N N . VAL A 1 80 ? 7.205 15.244 9.246 1.00 81.62 80 VAL A N 1
ATOM 638 C CA . VAL A 1 80 ? 6.089 14.876 8.366 1.00 81.62 80 VAL A CA 1
ATOM 639 C C . VAL A 1 80 ? 5.513 13.504 8.697 1.00 81.62 80 VAL A C 1
ATOM 641 O O . VAL A 1 80 ? 6.213 12.557 9.064 1.00 81.62 80 VAL A O 1
ATOM 644 N N . ARG A 1 81 ? 4.202 13.353 8.513 1.00 76.00 81 ARG A N 1
ATOM 645 C CA . ARG A 1 81 ? 3.481 12.091 8.730 1.00 76.00 81 ARG A CA 1
ATOM 646 C C . ARG A 1 81 ? 3.020 11.503 7.410 1.00 76.00 81 ARG A C 1
ATOM 648 O O . ARG A 1 81 ? 2.580 12.228 6.528 1.00 76.00 81 ARG A O 1
ATOM 655 N N . MET A 1 82 ? 3.075 10.179 7.288 1.00 77.69 82 MET A N 1
ATOM 656 C CA . MET A 1 82 ? 2.524 9.481 6.128 1.00 77.69 82 MET A CA 1
ATOM 657 C C . MET A 1 82 ? 1.001 9.625 6.082 1.00 77.69 82 MET A C 1
ATOM 659 O O . MET A 1 82 ? 0.307 9.268 7.031 1.00 77.69 82 MET A O 1
ATOM 663 N N . ILE A 1 83 ? 0.503 10.121 4.953 1.00 80.44 83 ILE A N 1
ATOM 664 C CA . ILE A 1 83 ? -0.924 10.312 4.680 1.00 80.44 83 ILE A CA 1
ATOM 665 C C . ILE A 1 83 ? -1.471 9.184 3.816 1.00 80.44 83 ILE A C 1
ATOM 667 O O . ILE A 1 83 ? -2.624 8.793 3.950 1.00 80.44 83 ILE A O 1
ATOM 671 N N . GLY A 1 84 ? -0.652 8.638 2.927 1.00 78.19 84 GLY A N 1
ATOM 672 C CA . GLY A 1 84 ? -1.091 7.582 2.034 1.00 78.19 84 GLY A CA 1
ATOM 673 C C . GLY A 1 84 ? -0.383 7.645 0.701 1.00 78.19 84 GLY A C 1
ATOM 674 O O . GLY A 1 84 ? 0.750 8.111 0.615 1.00 78.19 84 GLY A O 1
ATOM 675 N N . TRP A 1 85 ? -1.046 7.181 -0.346 1.00 80.94 85 TRP A N 1
ATOM 676 C CA . TRP A 1 85 ? -0.452 7.054 -1.673 1.00 80.94 85 TRP A CA 1
ATOM 677 C C . TRP A 1 85 ? -1.133 7.973 -2.685 1.00 80.94 85 TRP A C 1
ATOM 679 O O . TRP A 1 85 ? -2.361 8.025 -2.770 1.00 80.94 85 TRP A O 1
ATOM 689 N N . CYS A 1 86 ? -0.335 8.635 -3.523 1.00 85.25 86 CYS A N 1
ATOM 690 C CA . CYS A 1 86 ? -0.835 9.424 -4.640 1.00 85.25 86 CYS A CA 1
ATOM 691 C C . CYS A 1 86 ? -1.730 8.559 -5.551 1.00 85.25 86 CYS A C 1
ATOM 693 O O . CYS A 1 86 ? -1.286 7.500 -6.010 1.00 85.25 86 CYS A O 1
ATOM 695 N N . PRO A 1 87 ? -2.965 8.987 -5.863 1.00 83.62 87 PRO A N 1
ATOM 696 C CA . PRO A 1 87 ? -3.858 8.222 -6.732 1.00 83.62 87 PRO A CA 1
ATOM 697 C C . PRO A 1 87 ? -3.349 8.076 -8.172 1.00 83.62 87 PRO A C 1
ATOM 699 O O . PRO A 1 87 ? -3.664 7.081 -8.817 1.00 83.62 87 PRO A O 1
ATOM 702 N N . ALA A 1 88 ? -2.573 9.046 -8.668 1.00 84.75 88 ALA A N 1
ATOM 703 C CA . ALA A 1 88 ? -2.104 9.067 -10.054 1.00 84.75 88 ALA A CA 1
ATOM 704 C C . ALA A 1 88 ? -0.795 8.295 -10.267 1.00 84.75 88 ALA A C 1
ATOM 706 O O . ALA A 1 88 ? -0.685 7.528 -11.218 1.00 84.75 88 ALA A O 1
ATOM 707 N N . CYS A 1 89 ? 0.197 8.488 -9.393 1.00 80.12 89 CYS A N 1
ATOM 708 C CA . CYS A 1 89 ? 1.540 7.921 -9.579 1.00 80.12 89 CYS A CA 1
ATOM 709 C C . CYS A 1 89 ? 1.996 6.978 -8.456 1.00 80.12 89 CYS A C 1
ATOM 711 O O . CYS A 1 89 ? 3.100 6.443 -8.524 1.00 80.12 89 CYS A O 1
ATOM 713 N N . ALA A 1 90 ? 1.162 6.750 -7.435 1.00 75.50 90 ALA A N 1
ATOM 714 C CA . ALA A 1 90 ? 1.459 5.890 -6.287 1.00 75.50 90 ALA A CA 1
ATOM 715 C C . ALA A 1 90 ? 2.682 6.305 -5.441 1.00 75.50 90 ALA A C 1
ATOM 717 O O . ALA A 1 90 ? 3.163 5.513 -4.633 1.00 75.50 90 ALA A O 1
ATOM 718 N N . THR A 1 91 ? 3.162 7.544 -5.572 1.00 81.69 91 THR A N 1
ATOM 719 C CA . THR A 1 91 ? 4.157 8.122 -4.657 1.00 81.69 91 THR A CA 1
ATOM 720 C C . THR A 1 91 ? 3.601 8.207 -3.235 1.00 81.69 91 THR A C 1
ATOM 722 O O . THR A 1 91 ? 2.440 8.574 -3.048 1.00 81.69 91 THR A O 1
ATOM 725 N N . GLU A 1 92 ? 4.422 7.877 -2.232 1.00 81.75 92 GLU A N 1
ATOM 726 C CA . GLU A 1 92 ? 4.076 8.084 -0.821 1.00 81.75 92 GLU A CA 1
ATOM 727 C C . GLU A 1 92 ? 3.885 9.577 -0.548 1.00 81.75 92 GLU A C 1
ATOM 729 O O . GLU A 1 92 ? 4.782 10.379 -0.799 1.00 81.75 92 GLU A O 1
ATOM 734 N N . LEU A 1 93 ? 2.721 9.950 -0.033 1.00 85.56 93 LEU A N 1
ATOM 735 C CA . LEU A 1 93 ? 2.403 11.313 0.358 1.00 85.56 93 LEU A CA 1
ATOM 736 C C . LEU A 1 93 ? 2.604 11.457 1.860 1.00 85.56 93 LEU A C 1
ATOM 738 O O . LEU A 1 93 ? 2.079 10.669 2.656 1.00 85.56 93 LEU A O 1
ATOM 742 N N . ARG A 1 94 ? 3.362 12.481 2.237 1.00 86.25 94 ARG A N 1
ATOM 743 C CA . ARG A 1 94 ? 3.646 12.836 3.623 1.00 86.25 94 ARG A CA 1
ATOM 744 C C . ARG A 1 94 ? 3.321 14.300 3.828 1.00 86.25 94 ARG A C 1
ATOM 746 O O . ARG A 1 94 ? 3.725 15.096 2.995 1.00 86.25 94 ARG A O 1
ATOM 753 N N . ALA A 1 95 ? 2.606 14.606 4.903 1.00 86.44 95 ALA A N 1
ATOM 754 C CA . ALA A 1 95 ? 2.185 15.961 5.220 1.00 86.44 95 ALA A CA 1
ATOM 755 C C . ALA A 1 95 ? 2.767 16.419 6.557 1.00 86.44 95 ALA A C 1
ATOM 757 O O . ALA A 1 95 ? 2.813 15.633 7.514 1.00 86.44 95 ALA A O 1
ATOM 758 N N . ASP A 1 96 ? 3.163 17.683 6.630 1.00 88.19 96 ASP A N 1
ATOM 759 C CA . ASP A 1 96 ? 3.450 18.366 7.890 1.00 88.19 96 ASP A CA 1
ATOM 760 C C . ASP A 1 96 ? 2.155 18.786 8.626 1.00 88.19 96 ASP A C 1
ATOM 762 O O . ASP A 1 96 ? 1.029 18.510 8.193 1.00 88.19 96 ASP A O 1
ATOM 766 N N . GLU A 1 97 ? 2.292 19.433 9.788 1.00 83.12 97 GLU A N 1
ATOM 767 C CA . GLU A 1 97 ? 1.132 19.906 10.555 1.00 83.12 97 GLU A CA 1
ATOM 768 C C . GLU A 1 97 ? 0.310 20.985 9.832 1.00 83.12 97 GLU A C 1
ATOM 770 O O . GLU A 1 97 ? -0.908 21.037 10.020 1.00 83.12 97 GLU A O 1
ATOM 775 N N . GLN A 1 98 ? 0.932 21.825 9.001 1.00 85.50 98 GLN A N 1
ATOM 776 C CA . GLN A 1 98 ? 0.250 22.891 8.265 1.00 85.50 98 GLN A CA 1
ATOM 777 C C . GLN A 1 98 ? -0.572 22.320 7.107 1.00 85.50 98 GLN A C 1
ATOM 779 O O . GLN A 1 98 ? -1.748 22.657 6.960 1.00 85.50 98 GLN A O 1
ATOM 784 N N . GLU A 1 99 ? 0.002 21.405 6.333 1.00 87.31 99 GLU A N 1
ATOM 785 C CA . GLU A 1 99 ? -0.662 20.681 5.248 1.00 87.31 99 GLU A CA 1
ATOM 786 C C . GLU A 1 99 ? -1.823 19.832 5.782 1.00 87.31 99 GLU A C 1
ATOM 788 O O . GLU A 1 99 ? -2.928 19.838 5.229 1.00 87.31 99 GLU A O 1
ATOM 793 N N . LEU A 1 100 ? -1.626 19.172 6.930 1.00 81.44 100 LEU A N 1
ATOM 794 C CA . LEU A 1 100 ? -2.692 18.474 7.650 1.00 81.44 100 LEU A CA 1
ATOM 795 C C . LEU A 1 100 ? -3.841 19.413 8.041 1.00 81.44 100 LEU A C 1
ATOM 797 O O . LEU A 1 100 ? -5.008 19.035 7.896 1.00 81.44 100 LEU A O 1
ATOM 801 N N . ALA A 1 101 ? -3.536 20.624 8.519 1.00 78.00 101 ALA A N 1
ATOM 802 C CA . ALA A 1 101 ? -4.543 21.630 8.860 1.00 78.00 101 ALA A CA 1
ATOM 803 C C . ALA A 1 101 ? -5.278 22.159 7.616 1.00 78.00 101 ALA A C 1
ATOM 805 O O . ALA A 1 101 ? -6.493 22.366 7.663 1.00 78.00 101 ALA A O 1
ATOM 806 N N . GLY A 1 102 ? -4.560 22.341 6.504 1.00 85.31 102 GLY A N 1
ATOM 807 C CA . GLY A 1 102 ? -5.113 22.769 5.218 1.00 85.31 102 GLY A CA 1
ATOM 808 C C . GLY A 1 102 ? -5.994 21.708 4.550 1.00 85.31 102 GLY A C 1
ATOM 809 O O . GLY A 1 102 ? -6.944 22.040 3.841 1.00 85.31 102 GLY A O 1
ATOM 810 N N . GLY A 1 103 ? -5.732 20.423 4.807 1.00 85.69 103 GLY A N 1
ATOM 811 C CA . GLY A 1 103 ? -6.531 19.298 4.315 1.00 85.69 103 GLY A CA 1
ATOM 812 C C . GLY A 1 103 ? -6.247 18.894 2.863 1.00 85.69 103 GLY A C 1
ATOM 813 O O . GLY A 1 103 ? -6.932 18.006 2.339 1.00 85.69 103 GLY A O 1
ATOM 814 N N . TYR A 1 104 ? -5.247 19.508 2.231 1.00 91.38 104 TYR A N 1
ATOM 815 C CA . TYR A 1 104 ? -4.778 19.216 0.879 1.00 91.38 104 TYR A CA 1
ATOM 816 C C . TYR A 1 104 ? -3.271 18.997 0.886 1.00 91.38 104 TYR A C 1
ATOM 818 O O . TYR A 1 104 ? -2.568 19.552 1.724 1.00 91.38 104 TYR A O 1
ATOM 826 N N . ILE A 1 105 ? -2.799 18.193 -0.060 1.00 92.19 105 ILE A N 1
ATOM 827 C CA . ILE A 1 105 ? -1.381 17.910 -0.245 1.00 92.19 105 ILE A CA 1
ATOM 828 C C . ILE A 1 105 ? -1.053 17.827 -1.743 1.00 92.19 105 ILE A C 1
ATOM 830 O O . ILE A 1 105 ? -1.758 17.121 -2.480 1.00 92.19 105 ILE A O 1
ATOM 834 N N . PRO A 1 106 ? -0.008 18.526 -2.219 1.00 93.62 106 PRO A N 1
ATOM 835 C CA . PRO A 1 106 ? 0.534 18.312 -3.551 1.00 93.62 106 PRO A CA 1
ATOM 836 C C . PRO A 1 106 ? 1.390 17.040 -3.586 1.00 93.62 106 PRO A C 1
ATOM 838 O O . PRO A 1 106 ? 2.122 16.716 -2.653 1.00 93.62 106 PRO A O 1
ATOM 841 N N . CYS A 1 107 ? 1.330 16.298 -4.686 1.00 91.25 107 CYS A N 1
ATOM 842 C CA . CYS A 1 107 ? 2.250 15.195 -4.918 1.00 91.25 107 CYS A CA 1
ATOM 843 C C . CYS A 1 107 ? 3.602 15.741 -5.397 1.00 91.25 107 CYS A C 1
ATOM 845 O O . CYS A 1 107 ? 3.630 16.399 -6.439 1.00 91.25 107 CYS A O 1
ATOM 847 N N . PRO A 1 108 ? 4.721 15.413 -4.727 1.00 88.31 108 PRO A N 1
ATOM 848 C CA . PRO A 1 108 ? 6.035 15.931 -5.108 1.00 88.31 108 PRO A CA 1
ATOM 849 C C . PRO A 1 108 ? 6.518 15.419 -6.472 1.00 88.31 108 PRO A C 1
ATOM 851 O O . PRO A 1 108 ? 7.368 16.052 -7.083 1.00 88.31 108 PRO A O 1
ATOM 854 N N . GLU A 1 109 ? 5.968 14.302 -6.962 1.00 86.94 109 GLU A N 1
ATOM 855 C CA . GLU A 1 109 ? 6.402 13.698 -8.228 1.00 86.94 109 GLU A CA 1
ATOM 856 C C . GLU A 1 109 ? 5.533 14.101 -9.417 1.00 86.94 109 GLU A C 1
ATOM 858 O O . GLU A 1 109 ? 6.043 14.488 -10.463 1.00 86.94 109 GLU A O 1
ATOM 863 N N . CYS A 1 110 ? 4.204 14.010 -9.290 1.00 89.50 110 CYS A N 1
ATOM 864 C CA . CYS A 1 110 ? 3.306 14.306 -10.410 1.00 89.50 110 CYS A CA 1
ATOM 865 C C . CYS A 1 110 ? 2.692 15.712 -10.357 1.00 89.50 110 CYS A C 1
ATOM 867 O O . CYS A 1 110 ? 1.923 16.061 -11.249 1.00 89.50 110 CYS A O 1
ATOM 869 N N . GLY A 1 111 ? 2.939 16.481 -9.291 1.00 92.31 111 GLY A N 1
ATOM 870 C CA . GLY A 1 111 ? 2.389 17.826 -9.086 1.00 92.31 111 GLY A CA 1
ATOM 871 C C . GLY A 1 111 ? 0.878 17.889 -8.838 1.00 92.31 111 GLY A C 1
ATOM 872 O O . GLY A 1 111 ? 0.325 18.973 -8.700 1.00 92.31 111 GLY A O 1
ATOM 873 N N . GLY A 1 112 ? 0.185 16.747 -8.792 1.00 92.75 112 GLY A N 1
ATOM 874 C CA . GLY A 1 112 ? -1.260 16.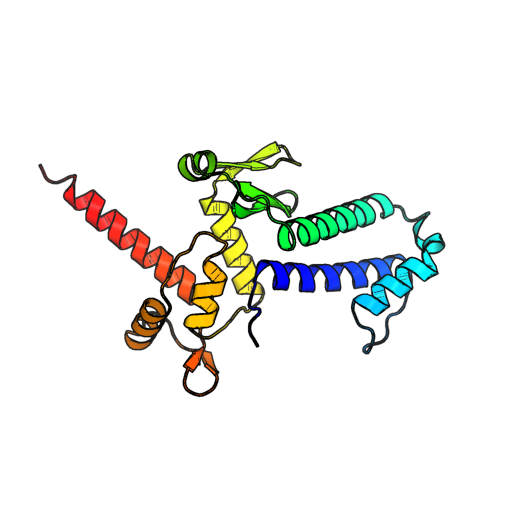713 -8.564 1.00 92.75 112 GLY A CA 1
ATOM 875 C C . GLY A 1 112 ? -1.612 17.111 -7.132 1.00 92.75 112 GLY A C 1
ATOM 876 O O . GLY A 1 112 ? -0.963 16.646 -6.199 1.00 92.75 112 GLY A O 1
ATOM 877 N N . GLU A 1 113 ? -2.654 17.920 -6.952 1.00 94.88 113 GLU A N 1
ATOM 878 C CA . GLU A 1 113 ? -3.172 18.294 -5.633 1.00 94.88 113 GLU A CA 1
ATOM 879 C C . GLU A 1 113 ? -4.345 17.407 -5.221 1.00 94.88 113 GLU A C 1
ATOM 881 O O . GLU A 1 113 ? -5.306 17.213 -5.971 1.00 94.88 113 GLU A O 1
ATOM 886 N N . TYR A 1 114 ? -4.291 16.886 -3.996 1.00 92.50 114 TYR A N 1
ATOM 887 C CA . TYR A 1 114 ? -5.273 15.930 -3.502 1.00 92.50 114 TYR A CA 1
ATOM 888 C C . TYR A 1 114 ? -5.775 16.303 -2.116 1.00 92.50 114 TYR A C 1
ATOM 890 O O . TYR A 1 114 ? -5.021 16.736 -1.247 1.00 92.50 114 TYR A O 1
ATOM 898 N N . ARG A 1 115 ? -7.064 16.052 -1.877 1.00 90.06 115 ARG A N 1
ATOM 899 C CA . ARG A 1 115 ? -7.636 16.111 -0.532 1.00 90.06 115 ARG A CA 1
ATOM 900 C C . ARG A 1 115 ? -7.116 14.943 0.291 1.00 90.06 115 ARG A C 1
ATOM 902 O O . ARG A 1 115 ? -7.330 13.784 -0.063 1.00 90.06 115 ARG A O 1
ATOM 909 N N . ILE A 1 116 ? -6.551 15.244 1.454 1.00 85.56 116 ILE A N 1
ATOM 910 C CA . ILE A 1 116 ? -6.026 14.256 2.409 1.00 85.56 116 ILE A CA 1
ATOM 911 C C . ILE A 1 116 ? -7.095 13.218 2.786 1.00 85.56 116 ILE A C 1
ATOM 913 O O . ILE A 1 116 ? -6.834 12.018 2.868 1.00 85.56 116 ILE A O 1
ATOM 917 N N . LYS A 1 117 ? -8.346 13.662 2.946 1.00 80.56 117 LYS A N 1
ATOM 918 C CA . LYS A 1 117 ? -9.472 12.769 3.248 1.00 80.56 117 LYS A CA 1
ATOM 919 C C . LYS A 1 117 ? -9.727 11.737 2.142 1.00 80.56 117 LYS A C 1
ATOM 921 O O . LYS A 1 117 ? -10.066 10.600 2.466 1.00 80.56 117 LYS A O 1
ATOM 926 N N . ASP A 1 118 ? -9.587 12.122 0.879 1.00 84.25 118 ASP A N 1
ATOM 927 C CA . ASP A 1 118 ? -9.884 11.250 -0.260 1.00 84.25 118 ASP A CA 1
ATOM 928 C C . ASP A 1 118 ? -8.763 10.213 -0.439 1.00 84.25 118 ASP A C 1
ATOM 930 O O . ASP A 1 118 ? -9.043 9.043 -0.698 1.00 84.25 118 ASP A O 1
ATOM 934 N N . ILE A 1 119 ? -7.510 10.600 -0.164 1.00 83.62 119 ILE A N 1
ATOM 935 C CA . ILE A 1 119 ? -6.365 9.676 -0.084 1.00 83.62 119 ILE A CA 1
ATOM 936 C C . ILE A 1 119 ? -6.615 8.605 0.984 1.00 83.62 119 ILE A C 1
ATOM 938 O O . ILE A 1 119 ? -6.576 7.411 0.685 1.00 83.62 119 ILE A O 1
ATOM 942 N N . HIS A 1 120 ? -6.982 9.010 2.205 1.00 77.88 120 HIS A N 1
ATOM 943 C CA . HIS A 1 120 ? -7.318 8.059 3.268 1.00 77.88 120 HIS A CA 1
ATOM 944 C C . HIS A 1 120 ? -8.458 7.111 2.868 1.00 77.88 120 HIS A C 1
ATOM 946 O O . HIS A 1 120 ? -8.431 5.933 3.216 1.00 77.88 120 HIS A O 1
ATOM 952 N N . GLN A 1 121 ? -9.468 7.592 2.136 1.00 76.75 121 GLN A N 1
ATOM 953 C CA . GLN A 1 121 ? -10.553 6.735 1.651 1.00 76.75 121 GLN A CA 1
ATOM 954 C C . GLN A 1 121 ? -10.065 5.702 0.630 1.00 76.75 121 GLN A C 1
ATOM 956 O O . GLN A 1 121 ? -10.431 4.529 0.735 1.00 76.75 121 GLN A O 1
ATOM 961 N N . LEU A 1 122 ? -9.236 6.113 -0.331 1.00 76.06 122 LEU A N 1
ATOM 962 C CA . LEU A 1 122 ? -8.671 5.223 -1.346 1.00 76.06 122 LEU A CA 1
ATOM 963 C C . LEU A 1 122 ? -7.781 4.148 -0.727 1.00 76.06 122 LEU A C 1
ATOM 965 O O . LEU A 1 122 ? -7.889 2.972 -1.079 1.00 76.06 122 LEU A O 1
ATOM 969 N N . ASP A 1 123 ? -6.963 4.515 0.248 1.00 73.25 123 ASP A N 1
ATOM 970 C CA . ASP A 1 123 ? -6.099 3.546 0.907 1.00 73.25 123 ASP A CA 1
ATOM 971 C C . ASP A 1 123 ? -6.889 2.584 1.790 1.00 73.25 123 ASP A C 1
ATOM 973 O O . ASP A 1 123 ? -6.621 1.384 1.780 1.00 73.25 123 ASP A O 1
ATOM 977 N N . MET A 1 124 ? -7.962 3.037 2.440 1.00 72.38 124 MET A N 1
ATOM 978 C CA . MET A 1 124 ? -8.881 2.138 3.145 1.00 72.38 124 MET A CA 1
ATOM 979 C C . MET A 1 124 ? -9.608 1.174 2.200 1.00 72.38 124 MET A C 1
ATOM 981 O O . MET A 1 124 ? -9.815 0.011 2.557 1.00 72.38 124 MET A O 1
ATOM 985 N N . LEU A 1 125 ? -9.948 1.600 0.979 1.00 71.56 125 LEU A N 1
ATOM 986 C CA . LEU A 1 125 ? -10.480 0.700 -0.050 1.00 71.56 125 LEU A CA 1
ATOM 987 C C . LEU A 1 125 ? -9.446 -0.355 -0.465 1.00 71.56 125 LEU A C 1
ATOM 989 O O . LEU A 1 125 ? -9.791 -1.531 -0.575 1.00 71.56 125 LEU A O 1
ATOM 993 N N . ARG A 1 126 ? -8.173 0.019 -0.621 1.00 69.25 126 ARG A N 1
ATOM 994 C CA . ARG A 1 126 ? -7.089 -0.943 -0.890 1.00 69.25 126 ARG A CA 1
ATOM 995 C C . ARG A 1 126 ? -6.918 -1.943 0.253 1.00 69.25 126 ARG A C 1
ATOM 997 O O . ARG A 1 126 ? -6.768 -3.136 0.008 1.00 69.25 126 ARG A O 1
ATOM 1004 N N . LEU A 1 127 ? -7.017 -1.486 1.499 1.00 67.38 127 LEU A N 1
ATOM 1005 C CA . LEU A 1 127 ? -6.944 -2.345 2.685 1.00 67.38 127 LEU A CA 1
ATOM 1006 C C . LEU A 1 127 ? -8.113 -3.316 2.810 1.00 67.38 127 LEU A C 1
ATOM 1008 O O . LEU A 1 127 ? -7.949 -4.439 3.289 1.00 67.38 127 LEU A O 1
ATOM 1012 N N . ARG A 1 128 ? -9.297 -2.899 2.361 1.00 70.19 128 ARG A N 1
ATOM 1013 C CA . ARG A 1 128 ? -10.441 -3.798 2.235 1.00 70.19 128 ARG A CA 1
ATOM 1014 C C . ARG A 1 128 ? -10.131 -4.929 1.254 1.00 70.19 128 ARG A C 1
ATOM 1016 O O . ARG A 1 128 ? -10.412 -6.081 1.570 1.00 70.19 128 ARG A O 1
ATOM 1023 N N . LEU A 1 129 ? -9.549 -4.611 0.096 1.00 67.44 129 LEU A N 1
ATOM 1024 C CA . LEU A 1 129 ? -9.206 -5.605 -0.927 1.00 67.44 129 LEU A CA 1
ATOM 1025 C C . LEU A 1 129 ? -8.114 -6.578 -0.461 1.00 67.44 129 LEU A C 1
ATOM 1027 O O . LEU A 1 129 ? -8.170 -7.752 -0.813 1.00 67.44 129 LEU A O 1
ATOM 1031 N N . SER A 1 130 ? -7.170 -6.135 0.374 1.00 65.75 130 SER A N 1
ATOM 1032 C CA . SER A 1 130 ? -6.126 -7.007 0.935 1.00 65.75 130 SER A CA 1
ATOM 1033 C C . SER A 1 130 ? -6.588 -7.870 2.119 1.00 65.75 130 SER A C 1
ATOM 1035 O O . SER A 1 130 ? -5.814 -8.677 2.633 1.00 65.75 130 SER A O 1
ATOM 1037 N N . GLY A 1 131 ? -7.847 -7.743 2.557 1.00 71.94 131 GLY A N 1
ATOM 1038 C CA . GLY A 1 131 ? -8.437 -8.613 3.580 1.00 71.94 131 GLY A CA 1
ATOM 1039 C C . GLY A 1 131 ? -7.830 -8.442 4.974 1.00 71.94 131 GLY A C 1
ATOM 1040 O O . GLY A 1 131 ? -7.860 -9.373 5.786 1.00 71.94 131 GLY A O 1
ATOM 1041 N N . VAL A 1 132 ? -7.265 -7.266 5.264 1.00 81.69 132 VAL A N 1
ATOM 1042 C CA . VAL A 1 132 ? -6.640 -6.982 6.558 1.00 81.69 132 VAL A CA 1
ATOM 1043 C C . VAL A 1 132 ? -7.677 -7.114 7.676 1.00 81.69 132 VAL A C 1
ATOM 1045 O O . VAL A 1 132 ? -8.722 -6.459 7.700 1.00 81.69 132 VAL A O 1
ATOM 1048 N N . LYS A 1 133 ? -7.364 -7.978 8.635 1.00 87.62 133 LYS A N 1
ATOM 1049 C CA . LYS A 1 133 ? -8.204 -8.313 9.785 1.00 87.62 133 LYS A CA 1
ATOM 1050 C C . LYS A 1 133 ? -7.355 -8.413 11.021 1.00 87.62 133 LYS A C 1
ATOM 1052 O O . LYS A 1 133 ? -6.211 -8.804 10.857 1.00 87.62 133 LYS A O 1
ATOM 1057 N N . GLY A 1 134 ? -7.910 -8.159 12.205 1.00 89.06 134 GLY A N 1
ATOM 1058 C CA . GLY A 1 134 ? -7.259 -8.468 13.474 1.00 89.06 134 GLY A CA 1
ATOM 1059 C C . GLY A 1 134 ? -8.003 -8.121 14.738 1.00 89.06 134 GLY A C 1
ATOM 1060 O O . GLY A 1 134 ? -9.165 -7.721 14.715 1.00 89.06 134 GLY A O 1
ATOM 1061 N N . THR A 1 135 ? -7.313 -8.317 15.859 1.00 93.44 135 THR A N 1
ATOM 1062 C CA . THR A 1 135 ? -7.857 -8.001 17.177 1.00 93.44 135 THR A CA 1
ATOM 1063 C C . THR A 1 135 ? -7.948 -6.485 17.368 1.00 93.44 135 THR A C 1
ATOM 1065 O O . THR A 1 135 ? -7.183 -5.733 16.756 1.00 93.44 135 THR A O 1
ATOM 1068 N N . PRO A 1 136 ? -8.828 -5.997 18.260 1.00 93.00 136 PRO A N 1
ATOM 1069 C CA . PRO A 1 136 ? -8.946 -4.576 18.579 1.00 93.00 136 PRO A CA 1
ATOM 1070 C C . PRO A 1 136 ? -7.619 -3.869 18.875 1.00 93.00 136 PRO A C 1
ATOM 1072 O O . PRO A 1 136 ? -7.409 -2.745 18.432 1.00 93.00 136 PRO A O 1
ATOM 1075 N N . ALA A 1 137 ? -6.714 -4.523 19.608 1.00 91.25 137 ALA A N 1
ATOM 1076 C CA . ALA A 1 137 ? -5.413 -3.952 19.943 1.00 91.25 137 ALA A CA 1
ATOM 1077 C C . ALA A 1 137 ? -4.505 -3.834 18.714 1.00 91.25 137 ALA A C 1
ATOM 1079 O O . ALA A 1 137 ? -3.844 -2.814 18.533 1.00 91.25 137 ALA A O 1
ATOM 1080 N N . GLN A 1 138 ? -4.499 -4.856 17.856 1.00 89.31 138 GLN A N 1
ATOM 1081 C CA . GLN A 1 138 ? -3.714 -4.830 16.627 1.00 89.31 138 GLN A CA 1
ATOM 1082 C C . GLN A 1 138 ? -4.257 -3.771 15.660 1.00 89.31 138 GLN A C 1
ATOM 1084 O O . GLN A 1 138 ? -3.480 -2.964 15.170 1.00 89.31 138 GLN A O 1
ATOM 1089 N N . LEU A 1 139 ? -5.576 -3.713 15.441 1.00 88.38 139 LEU A N 1
ATOM 1090 C CA . LEU A 1 139 ? -6.199 -2.738 14.536 1.00 88.38 139 LEU A CA 1
ATOM 1091 C C . LEU A 1 139 ? -6.048 -1.291 15.025 1.00 88.38 139 LEU A C 1
ATOM 1093 O O . LEU A 1 139 ? -5.821 -0.401 14.215 1.00 88.38 139 LEU A O 1
ATOM 1097 N N . SER A 1 140 ? -6.131 -1.060 16.338 1.00 88.00 140 SER A N 1
ATOM 1098 C CA . SER A 1 140 ? -5.881 0.252 16.951 1.00 88.00 140 SER A CA 1
ATOM 1099 C C . SER A 1 140 ? -4.477 0.769 16.621 1.00 88.00 140 SER A C 1
ATOM 1101 O O . SER A 1 140 ? -4.339 1.875 16.108 1.00 88.00 140 SER A O 1
ATOM 1103 N N . ARG A 1 141 ? -3.448 -0.067 16.823 1.00 84.00 141 ARG A N 1
ATOM 1104 C CA . ARG A 1 141 ? -2.053 0.267 16.485 1.00 84.00 141 ARG A CA 1
ATOM 1105 C C . ARG A 1 141 ? -1.834 0.411 14.982 1.00 84.00 141 ARG A C 1
ATOM 1107 O O . ARG A 1 141 ? -1.052 1.239 14.546 1.00 84.00 141 ARG A O 1
ATOM 1114 N N . LEU A 1 142 ? -2.530 -0.397 14.187 1.00 78.88 142 LEU A N 1
ATOM 1115 C CA . LEU A 1 142 ? -2.380 -0.411 12.735 1.00 78.88 142 LEU A CA 1
ATOM 1116 C C . LEU A 1 142 ? -2.846 0.897 12.076 1.00 78.88 142 LEU A C 1
ATOM 1118 O O . LEU A 1 142 ? -2.305 1.291 11.046 1.00 78.88 142 LEU A O 1
ATOM 1122 N N . LEU A 1 143 ? -3.850 1.548 12.666 1.00 77.50 143 LEU A N 1
ATOM 1123 C CA . LEU A 1 143 ? -4.461 2.782 12.168 1.00 77.50 143 LEU A CA 1
ATOM 1124 C C . LEU A 1 143 ? -3.760 4.059 12.664 1.00 77.50 143 LEU A C 1
ATOM 1126 O O . LEU A 1 143 ? -3.904 5.115 12.049 1.00 77.50 143 LEU A O 1
ATOM 1130 N N . GLU A 1 144 ? -2.983 3.971 13.744 1.00 76.00 144 GLU A N 1
ATOM 1131 C CA . GLU A 1 144 ? -2.316 5.114 14.376 1.00 76.00 144 GLU A CA 1
ATOM 1132 C C . GLU A 1 144 ? -1.340 5.874 13.452 1.00 76.00 144 GLU A C 1
ATOM 1134 O O . GLU A 1 144 ? -1.436 7.104 13.417 1.00 76.00 144 GLU A O 1
ATOM 1139 N N . PRO A 1 145 ? -0.481 5.218 12.635 1.00 64.94 145 PRO A N 1
ATOM 1140 C CA . PRO A 1 145 ? 0.429 5.923 11.722 1.00 64.94 145 PRO A CA 1
ATOM 1141 C C . PRO A 1 145 ? -0.280 6.810 10.692 1.00 64.94 145 PRO A C 1
ATOM 1143 O O . PRO A 1 145 ? 0.310 7.757 10.192 1.00 64.94 145 PRO A O 1
ATOM 1146 N N . TRP A 1 146 ? -1.552 6.520 10.415 1.00 63.06 146 TRP A N 1
ATOM 1147 C CA . TRP A 1 146 ? -2.401 7.231 9.459 1.00 63.06 146 TRP A CA 1
ATOM 1148 C C . TRP A 1 146 ? -3.191 8.373 10.126 1.00 63.06 146 TRP A C 1
ATOM 1150 O O . TRP A 1 146 ? -4.160 8.886 9.570 1.00 63.06 146 TRP A O 1
ATOM 1160 N N . GLY A 1 147 ? -2.866 8.715 11.379 1.00 66.69 147 GLY A N 1
ATOM 1161 C CA . GLY A 1 147 ? -3.582 9.722 12.167 1.00 66.69 147 GLY A CA 1
ATOM 1162 C C . GLY A 1 147 ? -4.983 9.292 12.622 1.00 66.69 147 GLY A C 1
ATOM 1163 O O . GLY A 1 147 ? -5.734 10.101 13.171 1.00 66.69 147 GLY A O 1
ATOM 1164 N N . ILE A 1 148 ? -5.363 8.025 12.427 1.00 75.12 148 ILE A N 1
ATOM 1165 C CA . ILE A 1 148 ? -6.680 7.497 12.802 1.00 75.12 148 ILE A CA 1
ATOM 1166 C C . ILE A 1 148 ? -6.583 6.890 14.204 1.00 75.12 148 ILE A C 1
ATOM 1168 O O . ILE A 1 148 ? -6.359 5.694 14.391 1.00 75.12 148 ILE A O 1
ATOM 1172 N N . SER A 1 149 ? -6.765 7.733 15.221 1.00 79.44 149 SER A N 1
ATOM 1173 C CA . SER A 1 149 ? -6.702 7.299 16.620 1.00 79.44 149 SER A CA 1
ATOM 1174 C C . SER A 1 149 ? -8.028 6.686 17.086 1.00 79.44 149 SER A C 1
ATOM 1176 O O . SER A 1 149 ? -8.970 7.386 17.463 1.00 79.44 149 SER A O 1
ATOM 1178 N N . ILE A 1 150 ? -8.107 5.351 17.086 1.00 86.69 150 ILE A N 1
ATOM 1179 C CA . ILE A 1 150 ? -9.237 4.593 17.645 1.00 86.69 150 ILE A CA 1
ATOM 1180 C C . ILE A 1 150 ? -8.713 3.698 18.762 1.00 86.69 150 ILE A C 1
ATOM 1182 O O . ILE A 1 150 ? -7.916 2.796 18.516 1.00 86.69 150 ILE A O 1
ATOM 1186 N N . LYS A 1 151 ? -9.189 3.899 19.994 1.00 90.50 151 LYS A N 1
ATOM 1187 C CA . LYS A 1 151 ? -8.816 3.044 21.132 1.00 90.50 151 LYS A CA 1
ATOM 1188 C C . LYS A 1 151 ? -9.339 1.619 20.932 1.00 90.50 151 LYS A C 1
ATOM 1190 O O . LYS A 1 151 ? -10.498 1.429 20.564 1.00 90.50 151 LYS A O 1
ATOM 1195 N N . ALA A 1 152 ? -8.534 0.615 21.277 1.00 93.00 152 ALA A N 1
ATOM 1196 C CA . ALA A 1 152 ? -8.937 -0.794 21.222 1.00 93.00 152 ALA A CA 1
ATOM 1197 C C . ALA A 1 152 ? -10.256 -1.071 21.973 1.00 93.00 152 ALA A C 1
ATOM 1199 O O . ALA A 1 152 ? -11.110 -1.812 21.490 1.00 93.00 152 ALA A O 1
ATOM 1200 N N . ASP A 1 153 ? -10.472 -0.433 23.124 1.00 93.00 153 ASP A N 1
ATOM 1201 C CA . ASP A 1 153 ? -11.716 -0.588 23.887 1.00 93.00 153 ASP A CA 1
ATOM 1202 C C . ASP A 1 153 ? -12.940 0.002 23.182 1.00 93.00 153 ASP A C 1
ATOM 1204 O O . ASP A 1 153 ? -14.050 -0.504 23.349 1.00 93.00 153 ASP A O 1
ATOM 1208 N N . THR A 1 154 ? -12.758 1.031 22.353 1.00 93.19 154 THR A N 1
ATOM 1209 C CA . THR A 1 154 ? -13.827 1.557 21.499 1.00 93.19 154 THR A CA 1
ATOM 1210 C C . THR A 1 154 ? -14.260 0.500 20.485 1.00 93.19 154 THR A C 1
ATOM 1212 O O . THR A 1 154 ? -15.452 0.239 20.349 1.00 93.19 154 THR A O 1
ATOM 1215 N N . ILE A 1 155 ? -13.299 -0.179 19.852 1.00 93.94 155 ILE A N 1
ATOM 1216 C CA . ILE A 1 155 ? -13.561 -1.266 18.899 1.00 93.94 155 ILE A CA 1
ATOM 1217 C C . ILE A 1 155 ? -14.274 -2.434 19.599 1.00 93.94 155 ILE A C 1
ATOM 1219 O O . ILE A 1 155 ? -15.279 -2.932 19.096 1.00 93.94 155 ILE A O 1
ATOM 1223 N N . LYS A 1 156 ? -13.824 -2.831 20.800 1.00 93.12 156 LYS A N 1
ATOM 1224 C CA . LYS A 1 156 ? -14.505 -3.866 21.604 1.00 93.12 156 LYS A CA 1
ATOM 1225 C C . LYS A 1 156 ? -15.958 -3.494 21.896 1.00 93.12 156 LYS A C 1
ATOM 1227 O O . LYS A 1 156 ? -16.846 -4.322 21.717 1.00 93.12 156 LYS A O 1
ATOM 1232 N N . LYS A 1 157 ? -16.208 -2.249 22.317 1.00 93.56 157 LYS A N 1
ATOM 1233 C CA . LYS A 1 157 ? -17.563 -1.748 22.590 1.00 93.56 157 LYS A CA 1
ATOM 1234 C C . LYS A 1 157 ? -18.431 -1.735 21.336 1.00 93.56 157 LYS A C 1
ATOM 1236 O O . LYS A 1 157 ? -19.623 -1.999 21.436 1.00 93.56 157 LYS A O 1
ATOM 1241 N N . TRP A 1 158 ? -17.868 -1.443 20.165 1.00 95.19 158 TRP A N 1
ATOM 1242 C CA . TRP A 1 158 ? -18.602 -1.544 18.902 1.00 95.19 158 TRP A CA 1
ATOM 1243 C C . TRP A 1 158 ? -19.012 -2.981 18.592 1.00 95.19 158 TRP A C 1
ATOM 1245 O O . TRP A 1 158 ? -20.166 -3.193 18.230 1.00 95.19 158 TRP A O 1
ATOM 1255 N N . GLY A 1 159 ? -18.122 -3.950 18.815 1.00 92.50 159 GLY A N 1
ATOM 1256 C CA . GLY A 1 159 ? -18.449 -5.372 18.697 1.00 92.50 159 GLY A CA 1
ATOM 1257 C C . GLY A 1 159 ? -19.556 -5.803 19.662 1.00 92.50 159 GLY A C 1
ATOM 1258 O O . GLY A 1 159 ? -20.565 -6.354 19.239 1.00 92.50 159 GLY A O 1
ATOM 1259 N N . GLN A 1 160 ? -19.433 -5.457 20.949 1.00 91.81 160 GLN A N 1
ATOM 1260 C CA . GLN A 1 160 ? -20.452 -5.755 21.973 1.00 91.81 160 GLN A CA 1
ATOM 1261 C C . GLN A 1 160 ? -21.827 -5.150 21.657 1.00 91.81 160 GLN A C 1
ATOM 1263 O O . GLN A 1 160 ? -22.852 -5.709 22.028 1.00 91.81 160 GLN A O 1
ATOM 1268 N N . ARG A 1 161 ? -21.852 -3.996 20.984 1.00 89.88 161 ARG A N 1
ATOM 1269 C CA . ARG A 1 161 ? -23.079 -3.297 20.573 1.00 89.88 161 ARG A CA 1
ATOM 1270 C C . ARG A 1 161 ? -23.601 -3.743 19.203 1.00 89.88 161 ARG A C 1
ATOM 1272 O O . ARG A 1 161 ? -24.569 -3.160 18.727 1.00 89.88 161 ARG A O 1
ATOM 1279 N N . GLY A 1 162 ? -22.949 -4.703 18.544 1.00 89.50 162 GLY A N 1
ATOM 1280 C CA . GLY A 1 162 ? -23.329 -5.189 17.215 1.00 89.50 162 GLY A CA 1
ATOM 1281 C C . GLY A 1 162 ? -23.116 -4.186 16.074 1.00 89.50 162 GLY A C 1
ATOM 1282 O O . GLY A 1 162 ? -23.655 -4.381 14.989 1.00 89.50 162 GLY A O 1
ATOM 1283 N N . ILE A 1 163 ? -22.343 -3.115 16.295 1.00 90.19 163 ILE A N 1
ATOM 1284 C CA . ILE A 1 163 ? -22.033 -2.100 15.268 1.00 90.19 163 ILE A CA 1
ATOM 1285 C C . ILE A 1 163 ? -21.078 -2.674 14.213 1.00 90.19 163 ILE A C 1
ATOM 1287 O O . ILE A 1 163 ? -21.180 -2.343 13.035 1.00 90.19 163 ILE A O 1
ATOM 1291 N N . ILE A 1 164 ? -20.153 -3.527 14.650 1.00 93.31 164 ILE A N 1
ATOM 1292 C CA . ILE A 1 164 ? -19.248 -4.311 13.806 1.00 93.31 164 ILE A CA 1
ATOM 1293 C C . ILE A 1 164 ? -19.366 -5.778 14.217 1.00 93.31 164 ILE A C 1
ATOM 1295 O O . ILE A 1 164 ? -19.595 -6.064 15.393 1.00 93.31 164 ILE A O 1
ATOM 1299 N N . GLN A 1 165 ? -19.208 -6.699 13.269 1.00 92.00 165 GLN A N 1
ATOM 1300 C CA . GLN A 1 165 ? -19.332 -8.134 13.524 1.00 92.00 165 GLN A CA 1
ATOM 1301 C C . GLN A 1 165 ? -17.951 -8.800 13.517 1.00 92.00 165 GLN A C 1
ATOM 1303 O O . GLN A 1 165 ? -17.141 -8.506 12.634 1.00 92.00 165 GLN A O 1
ATOM 1308 N N . PRO A 1 166 ? -17.638 -9.669 14.492 1.00 92.94 166 PRO A N 1
ATOM 1309 C CA . PRO A 1 166 ? -16.402 -10.431 14.461 1.00 92.94 166 PRO A CA 1
ATOM 1310 C C . PRO A 1 166 ? -16.459 -11.477 13.342 1.00 92.94 166 PRO A C 1
ATOM 1312 O O . PRO A 1 166 ? -17.473 -12.136 13.135 1.00 92.94 166 PRO A O 1
ATOM 1315 N N . ILE A 1 167 ? -15.342 -11.661 12.644 1.00 92.38 167 ILE A N 1
ATOM 1316 C CA . ILE A 1 167 ? -15.176 -12.680 11.591 1.00 92.38 167 ILE A CA 1
ATOM 1317 C C . ILE A 1 167 ? -14.437 -13.928 12.093 1.00 92.38 167 ILE A C 1
ATOM 1319 O O . ILE A 1 167 ? -14.085 -14.811 11.313 1.00 92.38 167 ILE A O 1
ATOM 1323 N N . GLY A 1 168 ? -14.128 -13.971 13.388 1.00 91.19 168 GLY A N 1
ATOM 1324 C CA . GLY A 1 168 ? -13.398 -15.051 14.036 1.00 91.19 168 GLY A CA 1
ATOM 1325 C C . GLY A 1 168 ? -12.814 -14.618 15.374 1.00 91.19 168 GLY A C 1
ATOM 1326 O O . GLY A 1 168 ? -13.121 -13.538 15.883 1.00 91.19 168 GLY A O 1
ATOM 1327 N N . HIS A 1 169 ? -11.952 -15.464 15.930 1.00 90.94 169 HIS A N 1
ATOM 1328 C CA . HIS A 1 169 ? -11.272 -15.240 17.203 1.00 90.94 169 HIS A CA 1
ATOM 1329 C C . HIS A 1 169 ? -9.779 -15.581 17.084 1.00 90.94 169 HIS A C 1
ATOM 1331 O O . HIS A 1 169 ? -9.398 -16.486 16.344 1.00 90.94 169 HIS A O 1
ATOM 1337 N N . ASP A 1 170 ? -8.947 -14.841 17.814 1.00 86.50 170 ASP A N 1
ATOM 1338 C CA . ASP A 1 170 ? -7.526 -15.110 18.044 1.00 86.50 170 ASP A CA 1
ATOM 1339 C C . ASP A 1 170 ? -7.347 -15.320 19.554 1.00 86.50 170 ASP A C 1
ATOM 1341 O O . ASP A 1 170 ? -7.393 -14.374 20.350 1.00 86.50 170 ASP A O 1
ATOM 1345 N N . GLY A 1 171 ? -7.304 -16.589 19.968 1.00 88.69 171 GLY A N 1
ATOM 1346 C CA . GLY A 1 171 ? -7.506 -16.969 21.365 1.00 88.69 171 GLY A CA 1
ATOM 1347 C C . GLY A 1 171 ? -8.866 -16.483 21.878 1.00 88.69 171 GLY A C 1
ATOM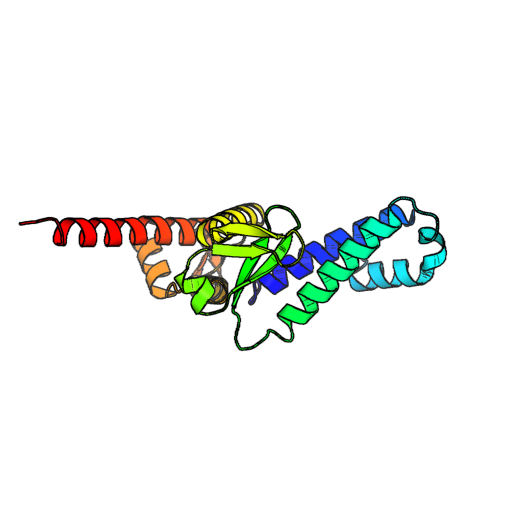 1348 O O . GLY A 1 171 ? -9.903 -16.762 21.282 1.00 88.69 171 GLY A O 1
ATOM 1349 N N . ASN A 1 172 ? -8.866 -15.718 22.974 1.00 88.38 172 ASN A N 1
ATOM 1350 C CA . ASN A 1 172 ? -10.092 -15.150 23.546 1.00 88.38 172 ASN A CA 1
ATOM 1351 C C . ASN A 1 172 ? -10.473 -13.779 22.945 1.00 88.38 172 ASN A C 1
ATOM 1353 O O . ASN A 1 172 ? -11.496 -13.198 23.306 1.00 88.38 172 ASN A O 1
ATOM 1357 N N . ALA A 1 173 ? -9.648 -13.222 22.052 1.00 88.81 173 ALA A N 1
ATOM 1358 C CA . ALA A 1 173 ? -9.889 -11.911 21.464 1.00 88.81 173 ALA A CA 1
ATOM 1359 C C . ALA A 1 173 ? -10.681 -12.036 20.149 1.00 88.81 173 ALA A C 1
ATOM 1361 O O . ALA A 1 173 ? -10.261 -12.774 19.258 1.00 88.81 173 ALA A O 1
ATOM 1362 N N . PRO A 1 174 ? -11.790 -11.295 19.972 1.00 92.81 174 PRO A N 1
ATOM 1363 C CA . PRO A 1 174 ? -12.503 -11.267 18.699 1.00 92.81 174 PRO A CA 1
ATOM 1364 C C . PRO A 1 174 ? -11.656 -10.605 17.604 1.00 92.81 174 PRO A C 1
ATOM 1366 O O . PRO A 1 174 ? -10.906 -9.660 17.867 1.00 92.81 174 PRO A O 1
ATOM 1369 N N . VAL A 1 175 ? -11.806 -11.083 16.372 1.00 93.12 175 VAL A N 1
ATOM 1370 C CA . VAL A 1 175 ? -11.111 -10.596 15.174 1.00 93.12 175 VAL A CA 1
ATOM 1371 C C . VAL A 1 175 ? -12.103 -9.874 14.269 1.00 93.12 175 VAL A C 1
ATOM 1373 O O . VAL A 1 175 ? -13.151 -10.421 13.939 1.00 93.12 175 VAL A O 1
ATOM 1376 N N . TYR A 1 176 ? -11.748 -8.670 13.827 1.00 92.25 176 TYR A N 1
ATOM 1377 C CA . TYR A 1 176 ? -12.570 -7.820 12.961 1.00 92.25 176 TYR A CA 1
ATOM 1378 C C . TYR A 1 176 ? -11.835 -7.476 11.668 1.00 92.25 176 TYR A C 1
ATOM 1380 O O . TYR A 1 176 ? -10.604 -7.503 11.625 1.00 92.25 176 TYR A O 1
ATOM 1388 N N . LEU A 1 177 ? -12.576 -7.103 10.626 1.00 87.81 177 LEU A N 1
ATOM 1389 C CA . LEU A 1 177 ? -12.005 -6.491 9.426 1.00 87.81 177 LEU A CA 1
ATOM 1390 C C . LEU A 1 177 ? -11.646 -5.026 9.699 1.00 87.81 177 LEU A C 1
ATOM 1392 O O . LEU A 1 177 ? -12.421 -4.301 10.328 1.00 87.81 177 LEU A O 1
ATOM 1396 N N . ILE A 1 178 ? -10.504 -4.559 9.180 1.00 85.81 178 ILE A N 1
ATOM 1397 C CA . ILE A 1 178 ? -10.107 -3.144 9.308 1.00 85.81 178 ILE A CA 1
ATOM 1398 C C . ILE A 1 178 ? -11.150 -2.204 8.690 1.00 85.81 178 ILE A C 1
ATOM 1400 O O . ILE A 1 178 ? -11.413 -1.129 9.224 1.00 85.81 178 ILE A O 1
ATOM 1404 N N . TRP A 1 179 ? -11.789 -2.643 7.601 1.00 82.31 179 TRP A N 1
ATOM 1405 C CA . TRP A 1 179 ? -12.813 -1.880 6.897 1.00 82.31 179 TRP A CA 1
ATOM 1406 C C . TRP A 1 179 ? -14.039 -1.598 7.770 1.00 82.31 179 TRP A C 1
ATOM 1408 O O . TRP A 1 179 ? -14.511 -0.463 7.804 1.00 82.31 179 TRP A O 1
ATOM 1418 N N . ASP A 1 180 ? -14.519 -2.589 8.524 1.00 87.00 180 ASP A N 1
ATOM 1419 C CA . ASP A 1 180 ? -15.696 -2.428 9.386 1.00 87.00 180 ASP A CA 1
ATOM 1420 C C . ASP A 1 180 ? -15.404 -1.458 10.535 1.00 87.00 180 ASP A C 1
ATOM 1422 O O . ASP A 1 180 ? -16.219 -0.590 10.857 1.00 87.00 180 ASP A O 1
ATOM 1426 N N . VAL A 1 181 ? -14.198 -1.546 11.105 1.00 89.12 181 VAL A N 1
ATOM 1427 C CA . VAL A 1 181 ? -13.716 -0.616 12.134 1.00 89.12 181 VAL A CA 1
ATOM 1428 C C . VAL A 1 181 ? -13.635 0.811 11.587 1.00 89.12 181 VAL A C 1
ATOM 1430 O O . VAL A 1 181 ? -14.116 1.749 12.228 1.00 89.12 181 VAL A O 1
ATOM 1433 N N . TRP A 1 182 ? -13.074 0.990 10.390 1.00 84.19 182 TRP A N 1
ATOM 1434 C CA . TRP A 1 182 ? -12.970 2.299 9.750 1.00 84.19 182 TRP A CA 1
ATOM 1435 C C . TRP A 1 182 ? -14.341 2.884 9.373 1.00 84.19 182 TRP A C 1
ATOM 1437 O O . TRP A 1 182 ? -14.597 4.071 9.606 1.00 84.19 182 TRP A O 1
ATOM 1447 N N . GLN A 1 183 ? -15.260 2.068 8.847 1.00 83.00 183 GLN A N 1
ATOM 1448 C CA . GLN A 1 183 ? -16.626 2.504 8.551 1.00 83.00 183 GLN A CA 1
ATOM 1449 C C . GLN A 1 183 ? -17.368 2.939 9.814 1.00 83.00 183 GLN A C 1
ATOM 1451 O O . GLN A 1 183 ? -18.019 3.987 9.804 1.00 83.00 183 GLN A O 1
ATOM 1456 N N . ALA A 1 184 ? -17.259 2.171 10.902 1.00 87.56 184 ALA A N 1
ATOM 1457 C CA . ALA A 1 184 ? -17.862 2.517 12.185 1.00 87.56 184 ALA A CA 1
ATOM 1458 C C . ALA A 1 184 ? -17.326 3.856 12.710 1.00 87.56 184 ALA A C 1
ATOM 1460 O O . ALA A 1 184 ? -18.111 4.738 13.066 1.00 87.56 184 ALA A O 1
ATOM 1461 N N . HIS A 1 185 ? -16.006 4.054 12.665 1.00 85.25 185 HIS A N 1
ATOM 1462 C CA . HIS A 1 185 ? -15.370 5.318 13.032 1.00 85.25 185 HIS A CA 1
ATOM 1463 C C . HIS A 1 185 ? -15.891 6.494 12.201 1.00 85.25 185 HIS A C 1
ATOM 1465 O O . HIS A 1 185 ? -16.293 7.520 12.746 1.00 85.25 185 HIS A O 1
ATOM 1471 N N . THR A 1 186 ? -15.938 6.335 10.879 1.00 77.94 186 THR A N 1
ATOM 1472 C CA . THR A 1 186 ? -16.316 7.411 9.955 1.00 77.94 186 THR A CA 1
ATOM 1473 C C . THR A 1 186 ? -17.796 7.778 10.088 1.00 77.94 186 THR A C 1
ATOM 1475 O O . THR A 1 186 ? -18.141 8.963 10.103 1.00 77.94 186 THR A O 1
ATOM 1478 N N . ARG A 1 187 ? -18.677 6.781 10.263 1.00 75.44 187 ARG A N 1
ATOM 1479 C CA . ARG A 1 187 ? -20.109 6.985 10.538 1.00 75.44 187 ARG A CA 1
ATOM 1480 C C . ARG A 1 187 ? -20.333 7.744 11.847 1.00 75.44 187 ARG A C 1
ATOM 1482 O O . ARG A 1 187 ? -21.103 8.702 11.871 1.00 75.44 187 ARG A O 1
ATOM 1489 N N . LEU A 1 188 ? -19.641 7.357 12.919 1.00 68.19 188 LEU A N 1
ATOM 1490 C CA . LEU A 1 188 ? -19.800 7.973 14.240 1.00 68.19 188 LEU A CA 1
ATOM 1491 C C . LEU A 1 188 ? -19.178 9.376 14.317 1.00 68.19 188 LEU A C 1
ATOM 1493 O O . LEU A 1 188 ? -19.807 10.288 14.851 1.00 68.19 188 LEU A O 1
ATOM 1497 N N . ALA A 1 189 ? -18.012 9.594 13.704 1.00 61.88 189 ALA A N 1
ATOM 1498 C CA . ALA A 1 189 ? -17.385 10.915 13.613 1.00 61.88 189 ALA A CA 1
ATOM 1499 C C . ALA A 1 189 ? -18.232 11.912 12.799 1.00 61.88 189 ALA A C 1
ATOM 1501 O O . ALA A 1 189 ? -18.264 13.108 13.106 1.00 61.88 189 ALA A O 1
ATOM 1502 N N . GLY A 1 190 ? -18.941 11.432 11.770 1.00 53.69 190 GLY A N 1
ATOM 1503 C CA . GLY A 1 190 ? -19.941 12.220 11.046 1.00 53.69 190 GLY A CA 1
ATOM 1504 C C . GLY A 1 190 ? -21.141 12.592 11.924 1.00 53.69 190 GLY A C 1
ATOM 1505 O O . GLY A 1 190 ? -21.594 13.737 11.896 1.00 53.69 190 GLY A O 1
ATOM 1506 N N . TYR A 1 191 ? -21.605 11.660 12.762 1.00 50.34 191 TYR A N 1
ATOM 1507 C CA . TYR A 1 191 ? -22.722 11.874 13.686 1.00 50.34 191 TYR A CA 1
ATOM 1508 C C . TYR A 1 191 ? -22.404 12.921 14.767 1.00 50.34 191 TYR A C 1
ATOM 1510 O O . TYR A 1 191 ? -23.217 13.806 15.044 1.00 50.34 191 TYR A O 1
ATOM 1518 N N . GLU A 1 192 ? -21.202 12.883 15.349 1.00 51.34 192 GLU A N 1
ATOM 1519 C CA . GLU A 1 192 ? -20.763 13.872 16.343 1.00 51.34 192 GLU A CA 1
ATOM 1520 C C . GLU A 1 192 ? -20.589 15.274 15.746 1.00 51.34 192 GLU A C 1
ATOM 1522 O O . GLU A 1 192 ? -21.002 16.261 16.366 1.00 51.34 192 GLU A O 1
ATOM 1527 N N . ARG A 1 193 ? -20.054 15.379 14.521 1.00 52.78 193 ARG A N 1
ATOM 1528 C CA . ARG A 1 193 ? -19.964 16.654 13.791 1.00 52.78 193 ARG A CA 1
ATOM 1529 C C . ARG A 1 193 ? -21.341 17.234 13.477 1.00 52.78 193 ARG A C 1
ATOM 1531 O O . ARG A 1 193 ? -21.573 18.406 13.766 1.00 52.78 193 ARG A O 1
ATOM 1538 N N . ALA A 1 194 ? -22.273 16.420 12.979 1.00 43.66 194 ALA A N 1
ATOM 1539 C CA . ALA A 1 194 ? -23.651 16.847 12.724 1.00 43.66 194 ALA A CA 1
ATOM 1540 C C . ALA A 1 194 ? -24.362 17.307 14.011 1.00 43.66 194 ALA A C 1
ATOM 1542 O O . ALA A 1 194 ? -25.072 18.312 14.014 1.00 43.66 194 ALA A O 1
ATOM 1543 N N . ARG A 1 195 ? -24.126 16.625 15.140 1.00 48.62 195 ARG A N 1
ATOM 1544 C CA . ARG A 1 195 ? -24.666 17.015 16.451 1.00 48.62 195 ARG A CA 1
ATOM 1545 C C . ARG A 1 195 ? -24.091 18.342 16.961 1.00 48.62 195 ARG A C 1
ATOM 1547 O O . ARG A 1 195 ? -24.837 19.121 17.550 1.00 48.62 195 ARG A O 1
ATOM 1554 N N . ARG A 1 196 ? -22.796 18.611 16.758 1.00 54.22 196 ARG A N 1
ATOM 1555 C CA . ARG A 1 196 ? -22.156 19.889 17.134 1.00 54.22 196 ARG A CA 1
ATOM 1556 C C . ARG A 1 196 ? -22.614 21.045 16.240 1.00 54.22 196 ARG A C 1
ATOM 1558 O O . ARG A 1 196 ? -22.975 22.089 16.769 1.00 54.22 196 ARG A O 1
ATOM 1565 N N . SER A 1 197 ? -22.708 20.826 14.927 1.00 51.25 197 SER A N 1
ATOM 1566 C CA . SER A 1 197 ? -23.253 21.796 13.961 1.00 51.25 197 SER A CA 1
ATOM 1567 C C . SER A 1 197 ? -24.680 22.232 14.326 1.00 51.25 197 SER A C 1
ATOM 1569 O O . SER A 1 197 ? -24.952 23.429 14.390 1.00 51.25 197 SER A O 1
ATOM 1571 N N . ARG A 1 198 ? -25.556 21.283 14.690 1.00 53.38 198 ARG A N 1
ATOM 1572 C CA . ARG A 1 198 ? -26.935 21.561 15.143 1.00 53.38 198 ARG A CA 1
ATOM 1573 C C . ARG A 1 198 ? -27.029 22.312 16.476 1.00 53.38 198 ARG A C 1
ATOM 1575 O O . ARG A 1 198 ? -28.069 22.888 16.770 1.00 53.38 198 ARG A O 1
ATOM 1582 N N . ARG A 1 199 ? -25.977 22.298 17.303 1.00 56.03 199 ARG A N 1
ATOM 1583 C CA . ARG A 1 199 ? -25.921 23.079 18.554 1.00 56.03 199 ARG A CA 1
ATOM 1584 C C . ARG A 1 199 ? -25.490 24.531 18.334 1.00 56.03 199 ARG A C 1
ATOM 1586 O O . ARG A 1 199 ? -25.820 25.353 19.171 1.00 56.03 199 ARG A O 1
ATOM 1593 N N . HIS A 1 200 ? -24.779 24.837 17.246 1.00 53.84 200 HIS A N 1
ATOM 1594 C CA . HIS A 1 200 ? -24.350 26.199 16.883 1.00 53.84 200 HIS A CA 1
ATOM 1595 C C . HIS A 1 200 ? -25.342 26.946 15.972 1.00 53.84 200 HIS A C 1
ATOM 1597 O O . HIS A 1 200 ? -25.152 28.123 15.706 1.00 53.84 200 HIS A O 1
ATOM 1603 N N . THR A 1 201 ? -26.389 26.276 15.485 1.00 52.22 201 THR A N 1
ATOM 1604 C CA . THR A 1 201 ? -27.441 26.855 14.620 1.00 52.22 201 THR A CA 1
ATOM 1605 C C . THR A 1 201 ? -28.776 27.057 15.341 1.00 52.22 201 THR A C 1
ATOM 1607 O O . THR A 1 201 ? -29.782 27.357 14.704 1.00 52.22 201 THR A O 1
ATOM 1610 N N . ARG A 1 202 ? -28.810 26.889 16.668 1.00 37.94 202 ARG A N 1
ATOM 1611 C CA . ARG A 1 202 ? -29.969 27.280 17.475 1.00 37.94 202 ARG A CA 1
ATOM 1612 C C . ARG A 1 202 ? -29.798 28.760 17.862 1.00 37.94 202 ARG A C 1
ATOM 1614 O O . ARG A 1 202 ? -28.768 29.039 18.474 1.00 37.94 202 ARG A O 1
ATOM 1621 N N . PRO A 1 203 ? -30.720 29.659 17.465 1.00 48.12 203 PRO A N 1
ATOM 1622 C CA . PRO A 1 203 ? -30.695 31.061 17.881 1.00 48.12 203 PRO A CA 1
ATOM 1623 C C . PRO A 1 203 ? -30.836 31.204 19.398 1.00 48.12 203 PRO A C 1
ATOM 1625 O O . PRO A 1 203 ? -31.424 30.287 20.027 1.00 48.12 203 PRO A O 1
#